Protein AF-A0A3M1Z4P4-F1 (afdb_monomer)

Foldseek 3Di:
DDDDDDDDDDDDDDDDDDDPPPPPDDDPPDDDPPDQQQPDPVPLHQQQDPPDPDPPRGGDPVCLVVCVVVCVVVVDPPVRSVSSVVSLQADEFEEEEPAFPDPDDGDHYHDDQEDDQQVVDDSHHQWYEYTGHQEEHEYAIDLHAYEEENAHEEYEEANYDEPDFRQHQYEEENHYYAYAYEQTYPVEHNHAYHYYDHNHYHNHD

Solvent-accessible surface area (backbone atoms only — not comparable to full-atom values): 11762 Å² total; per-residue (Å²): 135,84,88,83,92,85,74,89,85,89,78,90,88,83,80,87,89,77,79,78,75,73,78,72,87,71,80,90,67,80,74,63,99,80,65,63,44,54,69,28,88,90,62,86,14,63,32,50,60,94,83,55,103,51,98,78,60,67,63,66,74,82,48,65,74,66,47,53,67,39,38,74,68,66,78,43,53,72,68,56,54,51,56,45,56,65,30,46,68,55,42,74,43,34,37,37,26,58,74,28,87,76,84,73,90,64,79,41,78,42,90,55,50,73,45,63,42,50,82,73,61,47,95,45,47,46,22,38,40,36,38,35,19,66,49,58,32,38,40,28,25,24,64,21,42,15,35,40,38,34,45,24,36,46,27,41,39,24,26,12,30,78,88,47,58,13,62,21,48,15,38,38,33,33,48,44,70,61,15,39,34,29,26,20,14,93,77,39,50,77,31,70,13,46,72,43,58,44,78,43,73,42,64,47,118

Secondary structure (DSSP, 8-state):
-----------------S-----------PPPTT--TTS-TTTT-SSS-TT-S-TT----GGGHHHHHHHHHTTSS-HHHHHHHHTT---EEEEEEETT-S--S--SEEESSSEEEGGGG--TTEEEEEEEEESS--EEE--SS--EEEEEBSS-EEESS-TTS------EEE--BS--EEESS-TT--S---EEES-SEEES--

Structure (mmCIF, N/CA/C/O backbone):
data_AF-A0A3M1Z4P4-F1
#
_entry.id   AF-A0A3M1Z4P4-F1
#
loop_
_atom_site.group_PDB
_atom_site.id
_atom_site.type_symbol
_atom_site.label_atom_id
_atom_site.label_alt_id
_atom_site.label_comp_id
_atom_site.label_asym_id
_atom_site.label_entity_id
_atom_site.label_seq_id
_atom_site.pdbx_PDB_ins_code
_atom_site.Cartn_x
_atom_site.Cartn_y
_atom_site.Cartn_z
_atom_site.occupancy
_atom_site.B_iso_or_equiv
_atom_site.auth_seq_id
_atom_site.auth_comp_id
_atom_site.auth_asym_id
_atom_site.auth_atom_id
_atom_site.pdbx_PDB_model_num
ATOM 1 N N . MET A 1 1 ? -12.589 65.588 47.607 1.00 36.22 1 MET A N 1
ATOM 2 C CA . MET A 1 1 ? -13.088 65.289 46.248 1.00 36.22 1 MET A CA 1
ATOM 3 C C . MET A 1 1 ? -13.733 63.903 46.285 1.00 36.22 1 MET A C 1
ATOM 5 O O . MET A 1 1 ? -13.046 62.949 46.597 1.00 36.22 1 MET A O 1
ATOM 9 N N . LYS A 1 2 ? -15.067 63.878 46.145 1.00 33.34 2 LYS A N 1
ATOM 10 C CA . LYS A 1 2 ? -16.032 62.774 45.911 1.00 33.34 2 LYS A CA 1
ATOM 11 C C . LYS A 1 2 ? -15.680 61.305 46.265 1.00 33.34 2 LYS A C 1
ATOM 13 O O . LYS A 1 2 ? -14.932 60.638 45.568 1.00 33.34 2 LYS A O 1
ATOM 18 N N . VAL A 1 3 ? -16.413 60.811 47.270 1.00 35.00 3 VAL A N 1
ATOM 19 C CA . VAL A 1 3 ? -16.891 59.427 47.516 1.00 35.00 3 VAL A CA 1
ATOM 20 C C . VAL A 1 3 ? -17.662 58.879 46.299 1.00 35.00 3 VAL A C 1
ATOM 22 O O . VAL A 1 3 ? -18.299 59.714 45.662 1.00 35.00 3 VAL A O 1
ATOM 25 N N . ARG A 1 4 ? -17.696 57.546 46.043 1.00 33.44 4 ARG A N 1
ATOM 26 C CA . ARG A 1 4 ? -18.919 56.720 45.772 1.00 33.44 4 ARG A CA 1
ATOM 27 C C . ARG A 1 4 ? -18.655 55.196 45.688 1.00 33.44 4 ARG A C 1
ATOM 29 O O . ARG A 1 4 ? -18.059 54.712 44.737 1.00 33.44 4 ARG A O 1
ATOM 36 N N . PHE A 1 5 ? -19.204 54.479 46.675 1.00 40.12 5 PHE A N 1
ATOM 37 C CA . PHE A 1 5 ? -19.763 53.116 46.610 1.00 40.12 5 PHE A CA 1
ATOM 38 C C . PHE A 1 5 ? -20.796 52.995 45.467 1.00 40.12 5 PHE A C 1
ATOM 40 O O . PHE A 1 5 ? -21.671 53.854 45.409 1.00 40.12 5 PHE A O 1
ATOM 47 N N . PHE A 1 6 ? -20.743 51.950 44.632 1.00 34.09 6 PHE A N 1
ATOM 48 C CA . PHE A 1 6 ? -21.806 51.454 43.724 1.00 34.09 6 PHE A CA 1
ATOM 49 C C . PHE A 1 6 ? -21.340 50.085 43.187 1.00 34.09 6 PHE A C 1
ATOM 51 O O . PHE A 1 6 ? -20.176 49.965 42.830 1.00 34.09 6 PHE A O 1
ATOM 58 N N . SER A 1 7 ? -22.121 49.027 43.009 1.00 33.16 7 SER A N 1
ATOM 59 C CA . SER A 1 7 ? -23.399 48.570 43.548 1.00 33.16 7 SER A CA 1
ATOM 60 C C . SER A 1 7 ? -23.509 47.111 43.101 1.00 33.16 7 SER A C 1
ATOM 62 O O . SER A 1 7 ? -23.224 46.785 41.952 1.00 33.16 7 SER A O 1
ATOM 64 N N . LEU A 1 8 ? -23.950 46.255 44.014 1.00 35.59 8 LEU A N 1
ATOM 65 C CA . LEU A 1 8 ? -24.624 44.997 43.716 1.00 35.59 8 LEU A CA 1
ATOM 66 C C . LEU A 1 8 ? -25.862 45.303 42.838 1.00 35.59 8 LEU A C 1
ATOM 68 O O . LEU A 1 8 ? -26.479 46.344 43.058 1.00 35.59 8 LEU A O 1
ATOM 72 N N . ILE A 1 9 ? -26.250 44.380 41.942 1.00 38.44 9 ILE A N 1
ATOM 73 C CA . ILE A 1 9 ? -27.431 44.397 41.036 1.00 38.44 9 ILE A CA 1
ATOM 74 C C . ILE A 1 9 ? -27.125 44.910 39.617 1.00 38.44 9 ILE A C 1
ATOM 76 O O . ILE A 1 9 ? -27.148 46.110 39.388 1.00 38.44 9 ILE A O 1
ATOM 80 N N . VAL A 1 10 ? -26.895 43.987 38.670 1.00 33.59 10 VAL A N 1
ATOM 81 C CA . VAL A 1 10 ? -27.803 43.677 37.535 1.00 33.59 10 VAL A CA 1
ATOM 82 C C . VAL A 1 10 ? -27.473 42.245 37.072 1.00 33.59 10 VAL A C 1
ATOM 84 O O . VAL A 1 10 ? -26.768 42.020 36.096 1.00 33.59 10 VAL A O 1
ATOM 87 N N . LEU A 1 11 ? -27.947 41.256 37.831 1.00 38.16 11 LEU A N 1
ATOM 88 C CA . LEU A 1 11 ? -28.285 39.949 37.269 1.00 38.16 11 LEU A CA 1
ATOM 89 C C . LEU A 1 11 ? -29.732 40.066 36.774 1.00 38.16 11 LEU A C 1
ATOM 91 O O . LEU A 1 11 ? -30.549 40.678 37.460 1.00 38.16 11 LEU A O 1
ATOM 95 N N . ILE A 1 12 ? -30.038 39.419 35.6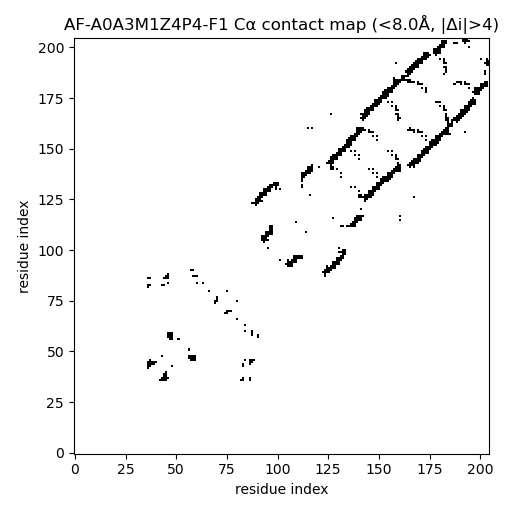47 1.00 39.94 12 ILE A N 1
ATOM 96 C CA . ILE A 1 12 ? -31.371 39.267 35.032 1.00 39.94 12 ILE A CA 1
ATOM 97 C C . ILE A 1 12 ? -31.782 40.439 34.123 1.00 39.94 12 ILE A C 1
ATOM 99 O O . ILE A 1 12 ? -32.452 41.375 34.545 1.00 39.94 12 ILE A O 1
ATOM 103 N N . SER A 1 13 ? -31.422 40.362 32.838 1.00 37.94 13 SER A N 1
ATOM 104 C CA . SER A 1 13 ? -32.308 40.727 31.711 1.00 37.94 13 SER A CA 1
ATOM 105 C C . SER A 1 13 ? -31.582 40.616 30.367 1.00 37.94 13 SER A C 1
ATOM 107 O O . SER A 1 13 ? -31.170 41.606 29.783 1.00 37.94 13 SER A O 1
ATOM 109 N N . MET A 1 14 ? -31.461 39.398 29.840 1.00 37.19 14 MET A N 1
ATOM 110 C CA . MET A 1 14 ? -31.629 39.191 28.398 1.00 37.19 14 MET A CA 1
ATOM 111 C C . MET A 1 14 ? -31.952 37.717 28.165 1.00 37.19 14 MET A C 1
ATOM 113 O O . MET A 1 14 ? -31.093 36.886 27.886 1.00 37.19 14 MET A O 1
ATOM 117 N N . GLY A 1 15 ? -33.217 37.382 28.402 1.00 29.78 15 GLY A N 1
ATOM 118 C CA . GLY A 1 15 ? -33.783 36.148 27.891 1.00 29.78 15 GLY A CA 1
ATOM 119 C C . GLY A 1 15 ? -33.951 36.243 26.378 1.00 29.78 15 GLY A C 1
ATOM 120 O O . GLY A 1 15 ? -34.277 37.308 25.860 1.00 29.78 15 GLY A O 1
ATOM 121 N N . ALA A 1 16 ? -33.788 35.083 25.744 1.00 41.72 16 ALA A N 1
ATOM 122 C CA . ALA A 1 16 ? -34.227 34.729 24.401 1.00 41.72 16 ALA A CA 1
ATOM 123 C C . ALA A 1 16 ? -33.563 35.483 23.242 1.00 41.72 16 ALA A C 1
ATOM 125 O O . ALA A 1 16 ? -33.874 36.634 22.979 1.00 41.72 16 ALA A O 1
ATOM 126 N N . LEU A 1 17 ? -32.703 34.780 22.501 1.00 36.19 17 LEU A N 1
ATOM 127 C CA . LEU A 1 17 ? -32.860 34.532 21.059 1.00 36.19 17 LEU A CA 1
ATOM 128 C C . LEU A 1 17 ? -31.572 33.898 20.516 1.00 36.19 17 LEU A C 1
ATOM 130 O O . LEU A 1 17 ? -30.833 34.518 19.774 1.00 36.19 17 LEU A O 1
ATOM 134 N N . PHE A 1 18 ? -31.311 32.642 20.862 1.00 36.16 18 PHE A N 1
ATOM 135 C CA . PHE A 1 18 ? -30.854 31.691 19.855 1.00 36.16 18 PHE A CA 1
ATOM 136 C C . PHE A 1 18 ? -31.570 30.390 20.160 1.00 36.16 18 PHE A C 1
ATOM 138 O O . PHE A 1 18 ? -31.468 29.838 21.254 1.00 36.16 18 PHE A O 1
ATOM 145 N N . ALA A 1 19 ? -32.447 30.033 19.230 1.00 34.38 19 ALA A N 1
ATOM 146 C CA . ALA A 1 19 ? -33.328 28.897 19.320 1.00 34.38 19 ALA A CA 1
ATOM 147 C C . ALA A 1 19 ? -32.507 27.650 19.648 1.00 34.38 19 ALA A C 1
ATOM 149 O O . ALA A 1 19 ? -31.616 27.268 18.892 1.00 34.38 19 ALA A O 1
ATOM 150 N N . PHE A 1 20 ? -32.850 27.013 20.766 1.00 35.06 20 PHE A N 1
ATOM 151 C CA . PHE A 1 20 ? -32.691 25.579 20.891 1.00 35.06 20 PHE A CA 1
ATOM 152 C C . PHE A 1 20 ? -33.420 24.975 19.692 1.00 35.06 20 PHE A C 1
ATOM 154 O O . PHE A 1 20 ? -34.649 24.885 19.680 1.00 35.06 20 PHE A O 1
ATOM 161 N N . ALA A 1 21 ? -32.667 24.612 18.655 1.00 34.69 21 ALA A N 1
ATOM 162 C CA . ALA A 1 21 ? -33.088 23.521 17.809 1.00 34.69 21 ALA A CA 1
ATOM 163 C C . ALA A 1 21 ? -33.218 22.346 18.773 1.00 34.69 21 ALA A C 1
ATOM 165 O O . ALA A 1 21 ? -32.234 21.879 19.345 1.00 34.69 21 ALA A O 1
ATOM 166 N N . THR A 1 22 ? -34.461 21.981 19.062 1.00 35.75 22 THR A N 1
ATOM 167 C CA . THR A 1 22 ? -34.803 20.755 19.758 1.00 35.75 22 THR A CA 1
ATOM 168 C C . THR A 1 22 ? -34.065 19.636 19.043 1.00 35.75 22 THR A C 1
ATOM 170 O O . THR A 1 22 ? -34.454 19.259 17.937 1.00 35.75 22 THR A O 1
ATOM 173 N N . ALA A 1 23 ? -32.977 19.147 19.643 1.00 38.44 23 ALA A N 1
ATOM 174 C CA . ALA A 1 23 ? -32.471 17.829 19.325 1.00 38.44 23 ALA A CA 1
ATOM 175 C C . ALA A 1 23 ? -33.649 16.893 19.585 1.00 38.44 23 ALA A C 1
ATOM 177 O O . ALA A 1 23 ? -34.138 16.765 20.709 1.00 38.44 23 ALA A O 1
ATOM 178 N N . MET A 1 24 ? -34.222 16.422 18.487 1.00 36.81 24 MET A N 1
ATOM 179 C CA . MET A 1 24 ? -35.421 15.614 18.492 1.00 36.81 24 MET A CA 1
ATOM 180 C C . MET A 1 24 ? -35.104 14.324 19.241 1.00 36.81 24 MET A C 1
ATOM 182 O O . MET A 1 24 ? -33.994 13.806 19.141 1.00 36.81 24 MET A O 1
ATOM 186 N N . ALA A 1 25 ? -36.075 13.896 20.042 1.00 38.62 25 ALA A N 1
ATOM 187 C CA . ALA A 1 25 ? -35.996 12.814 21.007 1.00 38.62 25 ALA A CA 1
ATOM 188 C C . ALA A 1 25 ? -35.149 11.622 20.537 1.00 38.62 25 ALA A C 1
ATOM 190 O O . ALA A 1 25 ? -35.489 10.967 19.554 1.00 38.62 25 ALA A O 1
ATOM 191 N N . GLN A 1 26 ? -34.115 11.302 21.311 1.00 41.09 26 GLN A N 1
ATOM 192 C CA . GLN A 1 26 ? -33.627 9.939 21.411 1.00 41.09 26 GLN A CA 1
ATOM 193 C C . GLN A 1 26 ? -33.884 9.488 22.847 1.00 41.09 26 GLN A C 1
ATOM 195 O O . GLN A 1 26 ? -33.621 10.225 23.793 1.00 41.09 26 GLN A O 1
ATOM 200 N N . ASP A 1 27 ? -34.544 8.346 22.949 1.00 40.25 27 ASP A N 1
ATOM 201 C CA . ASP A 1 27 ? -35.169 7.744 24.121 1.00 40.25 27 ASP A CA 1
ATOM 202 C C . ASP A 1 27 ? -34.385 7.913 25.443 1.00 40.25 27 ASP A C 1
ATOM 204 O O . ASP A 1 27 ? -33.206 7.587 25.528 1.00 40.25 27 ASP A O 1
ATOM 208 N N . ASN A 1 28 ? -35.066 8.384 26.497 1.00 43.50 28 ASN A N 1
ATOM 209 C CA . ASN A 1 28 ? -34.541 8.511 27.869 1.00 43.50 28 ASN A CA 1
ATOM 210 C C . ASN A 1 28 ? -34.488 7.155 28.612 1.00 43.50 28 ASN A C 1
ATOM 212 O O . ASN A 1 28 ? -34.374 7.117 29.841 1.00 43.50 28 ASN A O 1
ATOM 216 N N . GLY A 1 29 ? -34.631 6.035 27.904 1.00 46.22 29 GLY A N 1
ATOM 217 C CA . GLY A 1 29 ? -34.410 4.709 28.458 1.00 46.22 29 GLY A CA 1
ATOM 218 C C . GLY A 1 29 ? -32.924 4.513 28.730 1.00 46.22 29 GLY A C 1
ATOM 219 O O . GLY A 1 29 ? -32.142 4.383 27.795 1.00 46.22 29 GLY A O 1
ATOM 220 N N . GLY A 1 30 ? -32.527 4.504 30.005 1.00 50.91 30 GLY A N 1
ATOM 221 C CA . GLY A 1 30 ? -31.169 4.132 30.393 1.00 50.91 30 GLY A CA 1
ATOM 222 C C . GLY A 1 30 ? -30.783 2.815 29.721 1.00 50.91 30 GLY A C 1
ATOM 223 O O . GLY A 1 30 ? -31.484 1.813 29.872 1.00 50.91 30 GLY A O 1
ATOM 224 N N . LEU A 1 31 ? -29.711 2.848 28.932 1.00 52.72 31 LEU A N 1
ATOM 225 C CA . LEU A 1 31 ? -29.207 1.663 28.254 1.00 52.72 31 LEU A CA 1
ATOM 226 C C . LEU A 1 31 ? -28.708 0.648 29.298 1.00 52.72 31 LEU A C 1
ATOM 228 O O . LEU A 1 31 ? -28.212 1.060 30.352 1.00 52.72 31 LEU A O 1
ATOM 232 N N . PRO A 1 32 ? -28.835 -0.663 29.035 1.00 58.44 32 PRO A N 1
ATOM 233 C CA . PRO A 1 32 ? -28.268 -1.697 29.896 1.00 58.44 32 PRO A CA 1
ATOM 234 C C . PRO A 1 32 ? -26.761 -1.501 30.122 1.00 58.44 32 PRO A C 1
ATOM 236 O O . PRO A 1 32 ? -26.048 -1.053 29.224 1.00 58.44 32 PRO A O 1
ATOM 239 N N . GLU A 1 33 ? -26.263 -1.871 31.306 1.00 53.78 33 GLU A N 1
ATOM 240 C CA . GLU A 1 33 ? -24.829 -1.786 31.647 1.00 53.78 33 GLU A CA 1
ATOM 241 C C . GLU A 1 33 ? -23.941 -2.661 30.734 1.00 53.78 33 GLU A C 1
ATOM 243 O O . GLU A 1 33 ? -22.743 -2.422 30.621 1.00 53.78 33 GLU A O 1
ATOM 248 N N . ASP A 1 34 ? -24.530 -3.647 30.054 1.00 53.84 34 ASP A N 1
ATOM 249 C CA . ASP A 1 34 ? -23.908 -4.599 29.130 1.00 53.84 34 ASP A CA 1
ATOM 250 C C . ASP A 1 34 ? -24.257 -4.344 27.650 1.00 53.84 34 ASP A C 1
ATOM 252 O O . ASP A 1 34 ? -24.094 -5.221 26.799 1.00 53.84 34 ASP A O 1
ATOM 256 N N . TYR A 1 35 ? -24.742 -3.145 27.318 1.00 55.41 35 TYR A N 1
ATOM 257 C CA . TYR A 1 35 ? -25.134 -2.793 25.956 1.00 55.41 35 TYR A CA 1
ATOM 258 C C . TYR A 1 35 ? -23.943 -2.826 24.977 1.00 55.41 35 TYR A C 1
ATOM 260 O O . TYR A 1 35 ? -22.948 -2.116 25.144 1.00 55.41 35 TYR A O 1
ATOM 268 N N . ASN A 1 36 ? -24.056 -3.655 23.932 1.00 55.78 36 ASN A N 1
ATOM 269 C CA . ASN A 1 36 ? -23.023 -3.819 22.911 1.00 55.78 36 ASN A CA 1
ATOM 270 C C . ASN A 1 36 ? -23.195 -2.814 21.765 1.00 55.78 36 ASN A C 1
ATOM 272 O O . ASN A 1 36 ? -23.864 -3.086 20.762 1.00 55.78 36 ASN A O 1
ATOM 276 N N . TRP A 1 37 ? -22.496 -1.692 21.910 1.00 55.09 37 TRP A N 1
ATOM 277 C CA . TRP A 1 37 ? -22.441 -0.592 20.951 1.00 55.09 37 TRP A CA 1
ATOM 278 C C . TRP A 1 37 ? -21.962 -0.995 19.555 1.00 55.09 37 TRP A C 1
ATOM 280 O O . TRP A 1 37 ? -22.267 -0.285 18.615 1.00 55.09 37 TRP A O 1
ATOM 290 N N . CYS A 1 38 ? -21.251 -2.112 19.380 1.00 50.53 38 CYS A N 1
ATOM 291 C CA . CYS A 1 38 ? -20.697 -2.504 18.077 1.00 50.53 38 CYS A CA 1
ATOM 292 C C . CYS A 1 38 ? -21.666 -3.324 17.212 1.00 50.53 38 CYS A C 1
ATOM 294 O O . CYS A 1 38 ? -21.289 -3.776 16.135 1.00 50.53 38 CYS A O 1
ATOM 296 N N . SER A 1 39 ? -22.872 -3.593 17.719 1.00 51.81 39 SER A N 1
ATOM 297 C CA . SER A 1 39 ? -23.846 -4.490 17.086 1.00 51.81 39 SER A CA 1
ATOM 298 C C . SER A 1 39 ? -25.246 -3.896 16.953 1.00 51.81 39 SER A C 1
ATOM 300 O O . SER A 1 39 ? -26.160 -4.612 16.543 1.00 51.81 39 SER A O 1
ATOM 302 N N . ASP A 1 40 ? -25.438 -2.625 17.324 1.00 53.34 40 ASP A N 1
ATOM 303 C CA . ASP A 1 40 ? -26.738 -1.966 17.225 1.00 53.34 40 ASP A CA 1
ATOM 304 C C . ASP A 1 40 ? -26.916 -1.295 15.844 1.00 53.34 40 ASP A C 1
ATOM 306 O O . ASP A 1 40 ? -26.272 -0.283 15.553 1.00 53.34 40 ASP A O 1
ATOM 310 N N . PRO A 1 41 ? -27.824 -1.811 14.992 1.00 50.16 41 PRO A N 1
ATOM 311 C CA . PRO A 1 41 ? -28.078 -1.262 13.661 1.00 50.16 41 PRO A CA 1
ATOM 312 C C . PRO A 1 41 ? -28.957 -0.001 13.674 1.00 50.16 41 PRO A C 1
ATOM 314 O O . PRO A 1 41 ? -29.044 0.693 12.663 1.00 50.16 41 PRO A O 1
ATOM 317 N N . ASN A 1 42 ? -29.653 0.279 14.779 1.00 47.06 42 ASN A N 1
ATOM 318 C CA . ASN A 1 42 ? -30.533 1.438 14.946 1.00 47.06 42 ASN A CA 1
ATOM 319 C C . ASN A 1 42 ? -29.794 2.621 15.572 1.00 47.06 42 ASN A C 1
ATOM 321 O O . ASN A 1 42 ? -30.148 3.773 15.325 1.00 47.06 42 ASN A O 1
ATOM 325 N N . TYR A 1 43 ? -28.785 2.326 16.388 1.00 49.38 43 TYR A N 1
ATOM 326 C CA . TYR A 1 43 ? -28.014 3.300 17.128 1.00 49.38 43 TYR A CA 1
ATOM 327 C C . TYR A 1 43 ? -26.511 3.020 17.010 1.00 49.38 43 TYR A C 1
ATOM 329 O O . TYR A 1 43 ? -25.879 2.504 17.923 1.00 49.38 43 TYR A O 1
ATOM 337 N N . TRP A 1 44 ? -25.939 3.506 15.904 1.00 50.16 44 TRP A N 1
ATOM 338 C CA . TRP A 1 44 ? -24.526 3.902 15.819 1.00 50.16 44 TRP A CA 1
ATOM 339 C C . TRP A 1 44 ? -23.493 2.754 15.910 1.00 50.16 44 TRP A C 1
ATOM 341 O O . TRP A 1 44 ? -22.327 3.011 16.206 1.00 50.16 44 TRP A O 1
ATOM 351 N N . GLY A 1 45 ? -23.887 1.506 15.615 1.00 45.91 45 GLY A N 1
ATOM 352 C CA . GLY A 1 45 ? -23.114 0.309 15.942 1.00 45.91 45 GLY A CA 1
ATOM 353 C C . GLY A 1 45 ? -22.816 -0.685 14.823 1.00 45.91 45 GLY A C 1
ATOM 354 O O . GLY A 1 45 ? -23.307 -1.808 14.857 1.00 45.91 45 GLY A O 1
ATOM 355 N N . ASP A 1 46 ? -21.938 -0.303 13.898 1.00 39.91 46 ASP A N 1
ATOM 356 C CA . ASP A 1 46 ? -20.978 -1.196 13.210 1.00 39.91 46 ASP A CA 1
ATOM 357 C C . ASP A 1 46 ? -19.717 -0.441 12.714 1.00 39.91 46 ASP A C 1
ATOM 359 O O . ASP A 1 46 ? -18.912 -0.977 11.949 1.00 39.91 46 ASP A O 1
ATOM 363 N N . GLY A 1 47 ? -19.548 0.824 13.128 1.00 47.06 47 GLY A N 1
ATOM 364 C CA . GLY A 1 47 ? -18.504 1.719 12.627 1.00 47.06 47 GLY A CA 1
ATOM 365 C C . GLY A 1 47 ? -18.726 2.233 11.197 1.00 47.06 47 GLY A C 1
ATOM 366 O O . GLY A 1 47 ? -17.923 3.046 10.737 1.00 47.06 47 GLY A O 1
ATOM 367 N N . ARG A 1 48 ? -19.800 1.823 10.506 1.00 46.09 48 ARG A N 1
ATOM 368 C CA . ARG A 1 48 ? -20.138 2.223 9.134 1.00 46.09 48 ARG A CA 1
ATOM 369 C C . ARG A 1 48 ? -21.363 3.133 9.151 1.00 46.09 48 ARG A C 1
ATOM 371 O O . ARG A 1 48 ? -22.389 2.855 9.767 1.00 46.09 48 ARG A O 1
ATOM 378 N N . CYS A 1 49 ? -21.279 4.250 8.440 1.00 48.56 49 CYS A N 1
ATOM 379 C CA . CYS A 1 49 ? -22.408 5.160 8.311 1.00 48.56 49 CYS A CA 1
ATOM 380 C C . CYS A 1 49 ? -23.338 4.671 7.189 1.00 48.56 49 CYS A C 1
ATOM 382 O O . CYS A 1 49 ? -23.190 5.041 6.034 1.00 48.56 49 CYS A O 1
ATOM 384 N N . ASN A 1 50 ? -24.327 3.839 7.520 1.00 41.09 50 ASN A N 1
ATOM 385 C CA . ASN A 1 50 ? -25.247 3.240 6.539 1.00 41.09 50 ASN A CA 1
ATOM 386 C C . ASN A 1 50 ? -26.356 4.204 6.031 1.00 41.09 50 ASN A C 1
ATOM 388 O O . ASN A 1 50 ? -27.438 3.764 5.649 1.00 41.09 50 ASN A O 1
ATOM 392 N N . ASN A 1 51 ? -26.129 5.525 6.076 1.00 44.34 51 ASN A N 1
ATOM 393 C CA . ASN A 1 51 ? -27.082 6.554 5.623 1.00 44.34 51 ASN A CA 1
ATOM 394 C C . ASN A 1 51 ? -26.406 7.753 4.923 1.00 44.34 51 ASN A C 1
ATOM 396 O O . ASN A 1 51 ? -26.908 8.877 4.969 1.00 44.34 51 ASN A O 1
ATOM 400 N N . THR A 1 52 ? -25.254 7.547 4.291 1.00 41.66 52 THR A N 1
ATOM 401 C CA . THR A 1 52 ? -24.695 8.517 3.343 1.00 41.66 52 THR A CA 1
ATOM 402 C C . THR A 1 52 ? -24.916 7.989 1.930 1.00 41.66 52 THR A C 1
ATOM 404 O O . THR A 1 52 ? -24.690 6.811 1.680 1.00 41.66 52 THR A O 1
ATOM 407 N N . GLU A 1 53 ? -25.360 8.836 0.997 1.00 43.59 53 GLU A N 1
ATOM 408 C CA . GLU A 1 53 ? -25.507 8.525 -0.445 1.00 43.59 53 GLU A CA 1
ATOM 409 C C . GLU A 1 53 ? -24.151 8.270 -1.150 1.00 43.59 53 GLU A C 1
ATOM 411 O O . GLU A 1 53 ? -24.026 8.426 -2.360 1.00 43.59 53 GLU A O 1
ATOM 416 N N . ASP A 1 54 ? -23.123 7.919 -0.382 1.00 43.88 54 ASP A N 1
ATOM 417 C CA . ASP A 1 54 ? -21.733 7.795 -0.787 1.00 43.88 54 ASP A CA 1
ATOM 418 C C . ASP A 1 54 ? -21.249 6.402 -0.370 1.00 43.88 54 ASP A C 1
ATOM 420 O O . ASP A 1 54 ? -21.133 6.096 0.821 1.00 43.88 54 ASP A O 1
ATOM 424 N N . GLU A 1 55 ? -21.056 5.540 -1.368 1.00 46.50 55 GLU A N 1
ATOM 425 C CA . GLU A 1 55 ? -20.746 4.114 -1.211 1.00 46.50 55 GLU A CA 1
ATOM 426 C C . GLU A 1 55 ? -19.309 3.872 -0.693 1.00 46.50 55 GLU A C 1
ATOM 428 O O . GLU A 1 55 ? -18.961 2.743 -0.328 1.00 46.50 55 GLU A O 1
ATOM 433 N N . ASP A 1 56 ? -18.496 4.934 -0.593 1.00 43.34 56 ASP A N 1
ATOM 434 C CA . ASP A 1 56 ? -17.072 4.873 -0.253 1.00 43.34 56 ASP A CA 1
ATOM 435 C C . ASP A 1 56 ? -16.751 5.310 1.196 1.00 43.34 56 ASP A C 1
ATOM 437 O O . ASP A 1 56 ? -15.646 5.071 1.695 1.00 43.34 56 ASP A O 1
ATOM 441 N N . LEU A 1 57 ? -17.712 5.876 1.939 1.00 41.66 57 LEU A N 1
ATOM 442 C CA . LEU A 1 57 ? -17.533 6.271 3.347 1.00 41.66 57 LEU A CA 1
ATOM 443 C C . LEU A 1 57 ? -17.626 5.063 4.296 1.00 41.66 57 LEU A C 1
ATOM 445 O O . LEU A 1 57 ? -18.683 4.726 4.828 1.00 41.66 57 LEU A O 1
ATOM 449 N N . ARG A 1 58 ? -16.488 4.404 4.546 1.00 48.72 58 ARG A N 1
ATOM 450 C CA . ARG A 1 58 ? -16.435 3.176 5.365 1.00 48.72 58 ARG A CA 1
ATOM 451 C C . ARG A 1 58 ? -16.261 3.370 6.874 1.00 48.72 58 ARG A C 1
ATOM 453 O O . ARG A 1 58 ? -16.490 2.405 7.594 1.00 48.72 58 ARG A O 1
ATOM 460 N N . THR A 1 59 ? -15.918 4.565 7.371 1.00 47.69 59 THR A N 1
ATOM 461 C CA . THR A 1 59 ? -15.652 4.768 8.813 1.00 47.69 59 THR A CA 1
ATOM 462 C C . THR A 1 59 ? -15.821 6.209 9.290 1.00 47.69 59 THR A C 1
ATOM 464 O O . THR A 1 59 ? -15.235 7.137 8.737 1.00 47.69 59 THR A O 1
ATOM 467 N N . CYS A 1 60 ? -16.560 6.391 10.386 1.00 47.69 60 CYS A N 1
ATOM 468 C CA . CYS A 1 60 ? -16.964 7.704 10.904 1.00 47.69 60 CYS A CA 1
ATOM 469 C C . CYS A 1 60 ? -16.042 8.224 12.025 1.00 47.69 60 CYS A C 1
ATOM 471 O O . CYS A 1 60 ? -16.482 8.638 13.094 1.00 47.69 60 CYS A O 1
ATOM 473 N N . LEU A 1 61 ? -14.726 8.237 11.766 1.00 45.69 61 LEU A N 1
ATOM 474 C CA . LEU A 1 61 ? -13.708 8.731 12.712 1.00 45.69 61 LEU A CA 1
ATOM 475 C C . LEU A 1 61 ? -13.854 10.243 13.006 1.00 45.69 61 LEU A C 1
ATOM 477 O O . LEU A 1 61 ? -13.517 10.714 14.093 1.00 45.69 61 LEU A O 1
ATOM 481 N N . TRP A 1 62 ? -14.397 11.010 12.052 1.00 42.69 62 TRP A N 1
ATOM 482 C CA . TRP A 1 62 ? -14.597 12.464 12.151 1.00 42.69 62 TRP A CA 1
ATOM 483 C C . TRP A 1 62 ? -15.675 12.897 13.164 1.00 42.69 62 TRP A C 1
ATOM 485 O O . TRP A 1 62 ? -15.775 14.082 13.489 1.00 42.69 62 TRP A O 1
ATOM 495 N N . GLU A 1 63 ? -16.460 11.966 13.714 1.00 48.16 63 GLU A N 1
ATOM 496 C CA . GLU A 1 63 ? -17.575 12.297 14.606 1.00 48.16 63 GLU A CA 1
ATOM 497 C C . GLU A 1 63 ? -17.214 12.365 16.095 1.00 48.16 63 GLU A C 1
ATOM 499 O O . GLU A 1 63 ? -18.044 12.788 16.893 1.00 48.16 63 GLU A O 1
ATOM 504 N N . MET A 1 64 ? -15.975 12.079 16.511 1.00 50.75 64 MET A N 1
ATOM 505 C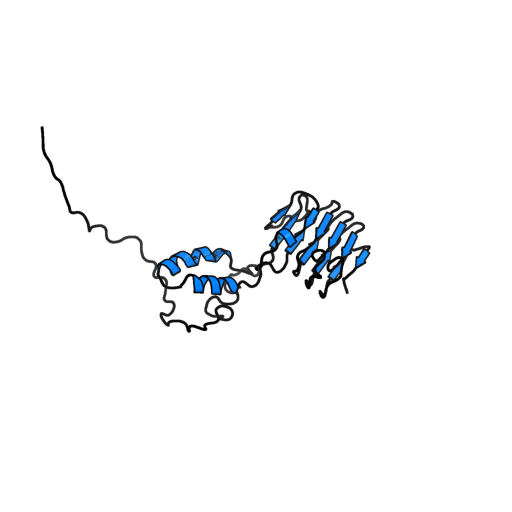 CA . MET A 1 64 ? -15.566 12.245 17.922 1.00 50.75 64 MET A CA 1
ATOM 506 C C . MET A 1 64 ? -15.861 13.662 18.466 1.00 50.75 64 MET A C 1
ATOM 508 O O . MET A 1 64 ? -16.252 13.827 19.624 1.00 50.75 64 MET A O 1
ATOM 512 N N . GLY A 1 65 ? -15.765 14.689 17.612 1.00 49.84 65 GLY A N 1
ATOM 513 C CA . GLY A 1 65 ? -16.123 16.072 17.951 1.00 49.84 65 GLY A CA 1
ATOM 514 C C . GLY A 1 65 ? -17.623 16.305 18.189 1.00 49.84 65 GLY A C 1
ATOM 515 O O . GLY A 1 65 ? -17.987 17.220 18.927 1.00 49.84 65 GLY A O 1
ATOM 516 N N . TRP A 1 66 ? -18.501 15.465 17.631 1.00 48.81 66 TRP A N 1
ATOM 517 C CA . TRP A 1 66 ? -19.945 15.513 17.877 1.00 48.81 66 TRP A CA 1
ATOM 518 C C . TRP A 1 66 ? -20.321 15.016 19.277 1.00 48.81 66 TRP A C 1
ATOM 520 O O . TRP A 1 66 ? -21.350 15.429 19.814 1.00 48.81 66 TRP A O 1
ATOM 530 N N . TYR A 1 67 ? -19.520 14.154 19.900 1.00 54.16 67 TYR A N 1
ATOM 531 C CA . TYR A 1 67 ? -19.870 13.582 21.203 1.00 54.16 67 TYR A CA 1
ATOM 532 C C . TYR A 1 67 ? -19.586 14.530 22.370 1.00 54.16 67 TYR A C 1
ATOM 534 O O . TYR A 1 67 ? -20.289 14.470 23.377 1.00 54.16 67 TYR A O 1
ATOM 542 N N . LEU A 1 68 ? -18.635 15.461 22.226 1.00 57.97 68 LEU A N 1
ATOM 543 C CA . LEU A 1 68 ? -18.240 16.377 23.304 1.00 57.97 68 LEU A CA 1
ATOM 544 C C . LEU A 1 68 ? -19.418 17.203 23.872 1.00 57.97 68 LEU A C 1
ATOM 546 O O . LEU A 1 68 ? -19.607 17.170 25.089 1.00 57.97 68 LEU A O 1
ATOM 550 N N . PRO A 1 69 ? -20.286 17.844 23.058 1.00 58.09 69 PRO A N 1
ATOM 551 C CA . PRO A 1 69 ? -21.461 18.553 23.580 1.00 58.09 69 PRO A CA 1
ATOM 552 C C . PRO A 1 69 ? -22.502 17.642 24.252 1.00 58.09 69 PRO A C 1
ATOM 554 O O . PRO A 1 69 ? -23.272 18.091 25.096 1.00 58.09 69 PRO A O 1
ATOM 557 N N . ARG A 1 70 ? -22.558 16.356 23.881 1.00 61.09 70 ARG A N 1
ATOM 558 C CA . ARG A 1 70 ? -23.517 15.381 24.434 1.00 61.09 70 ARG A CA 1
ATOM 559 C C . ARG A 1 70 ? -23.023 14.789 25.757 1.00 61.09 70 ARG A C 1
ATOM 561 O O . ARG A 1 70 ? -23.838 14.544 26.644 1.00 61.09 70 ARG A O 1
ATOM 568 N N . VAL A 1 71 ? -21.705 14.640 25.912 1.00 63.50 71 VAL A N 1
ATOM 569 C CA . VAL A 1 71 ? -21.054 14.351 27.200 1.00 63.50 71 VAL A CA 1
ATOM 570 C C . VAL A 1 71 ? -21.242 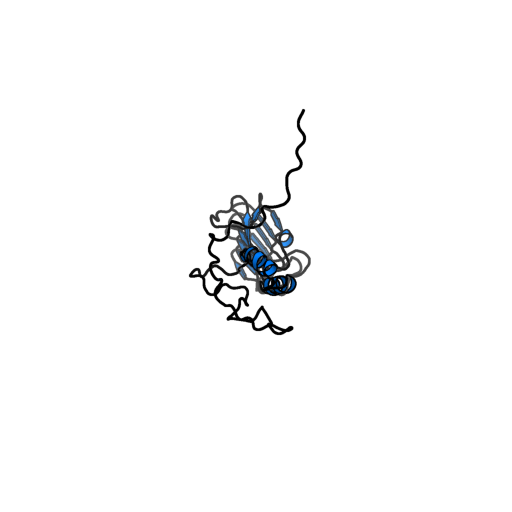15.524 28.162 1.00 63.50 71 VAL A C 1
ATOM 572 O O . VAL A 1 71 ? -21.624 15.320 29.310 1.00 63.50 71 VAL A O 1
ATOM 575 N N . GLU A 1 72 ? -21.063 16.762 27.689 1.00 65.94 72 GLU A N 1
ATOM 576 C CA . GLU A 1 72 ? -21.321 17.970 28.488 1.00 65.94 72 GLU A CA 1
ATOM 577 C C . GLU A 1 72 ? -22.796 18.085 28.917 1.00 65.94 72 GLU A C 1
ATOM 579 O O . GLU A 1 72 ? -23.090 18.508 30.034 1.00 65.94 72 GLU A O 1
ATOM 584 N N . ALA A 1 73 ? -23.726 17.633 28.071 1.00 69.94 73 ALA A N 1
ATOM 585 C CA . ALA A 1 73 ? -25.150 17.543 28.392 1.00 69.94 73 ALA A CA 1
ATOM 586 C C . ALA A 1 73 ? -25.525 16.344 29.292 1.00 69.94 73 ALA A C 1
ATOM 588 O O . ALA A 1 73 ? -26.698 16.193 29.635 1.00 69.94 73 ALA A O 1
ATOM 589 N N . GLY A 1 74 ? -24.566 15.490 29.670 1.00 65.88 74 GLY A N 1
ATOM 590 C CA . GLY A 1 74 ? -24.788 14.316 30.522 1.00 65.88 74 GLY A CA 1
ATOM 591 C C . GLY A 1 74 ? -25.560 13.175 29.852 1.00 65.88 74 GLY A C 1
ATOM 592 O O . GLY A 1 74 ? -26.049 12.290 30.547 1.00 65.88 74 GLY A O 1
ATOM 593 N N . LEU A 1 75 ? -25.686 13.196 28.522 1.00 62.06 75 LEU A N 1
ATOM 594 C CA . LEU A 1 75 ? -26.392 12.166 27.750 1.00 62.06 75 LEU A CA 1
ATOM 595 C C . LEU A 1 75 ? -25.543 10.904 27.553 1.00 62.06 75 LEU A C 1
ATOM 597 O O . LEU A 1 75 ? -26.093 9.820 27.398 1.00 62.06 75 LEU A O 1
ATOM 601 N N . PHE A 1 76 ? -24.216 11.048 27.582 1.00 60.75 76 PHE A N 1
ATOM 602 C CA . PHE A 1 76 ? -23.254 9.949 27.500 1.00 60.75 76 PHE A CA 1
ATOM 603 C C . PHE A 1 76 ? -22.098 10.181 28.473 1.00 60.75 76 PHE A C 1
ATOM 605 O O . PHE A 1 76 ? -21.709 11.325 28.723 1.00 60.75 76 PHE A O 1
ATOM 612 N N . THR A 1 77 ? -21.507 9.106 28.992 1.00 71.88 77 THR A N 1
ATOM 613 C CA . THR A 1 77 ? -20.218 9.179 29.692 1.00 71.88 77 THR A CA 1
ATOM 614 C C . THR A 1 77 ? -19.066 9.153 28.689 1.00 71.88 77 THR A C 1
ATOM 616 O O . THR A 1 77 ? -19.196 8.639 27.578 1.00 71.88 77 THR A O 1
ATOM 619 N N . MET A 1 78 ? -17.899 9.669 29.084 1.00 67.88 78 MET A N 1
ATOM 620 C CA . MET A 1 78 ? -16.699 9.557 28.247 1.00 67.88 78 MET A CA 1
ATOM 621 C C . MET A 1 78 ? -16.313 8.085 28.004 1.00 67.88 78 MET A C 1
ATOM 623 O O . MET A 1 78 ? -15.847 7.745 26.924 1.00 67.88 78 MET A O 1
ATOM 627 N N . GLU A 1 79 ? -16.568 7.195 28.967 1.00 70.50 79 GLU A N 1
ATOM 628 C CA . GLU A 1 79 ? -16.342 5.748 28.823 1.00 70.50 79 GLU A CA 1
ATOM 629 C C . GLU A 1 79 ? -17.241 5.121 27.749 1.00 70.50 79 GLU A C 1
ATOM 631 O O . GLU A 1 79 ? -16.767 4.300 26.969 1.00 70.50 79 GLU A O 1
ATOM 636 N N . GLN A 1 80 ? -18.504 5.548 27.645 1.00 65.12 80 GLN A N 1
ATOM 637 C CA . GLN A 1 80 ? -19.416 5.098 26.587 1.00 65.12 80 GLN A CA 1
ATOM 638 C C . GLN A 1 80 ? -18.970 5.577 25.200 1.00 65.12 80 GLN A C 1
ATOM 640 O O . GLN A 1 80 ? -19.022 4.812 24.241 1.00 65.12 80 GLN A O 1
ATOM 645 N N . VAL A 1 81 ? -18.471 6.813 25.092 1.00 65.44 81 VAL A N 1
ATOM 646 C CA . VAL A 1 81 ? -17.920 7.347 23.832 1.00 65.44 81 VAL A CA 1
ATOM 647 C C . VAL A 1 81 ? -16.662 6.579 23.415 1.00 65.44 81 VAL A C 1
ATOM 649 O O . VAL A 1 81 ? -16.510 6.236 22.245 1.00 65.44 81 VAL A O 1
ATOM 652 N N . ILE A 1 82 ? -15.787 6.246 24.368 1.00 66.75 82 ILE A N 1
ATOM 653 C CA . ILE A 1 82 ? -14.599 5.422 24.113 1.00 66.75 82 ILE A CA 1
ATOM 654 C C . ILE A 1 82 ? -15.009 4.016 23.649 1.00 66.75 82 ILE A C 1
ATOM 656 O O . ILE A 1 82 ? -14.481 3.533 22.648 1.00 66.75 82 ILE A O 1
ATOM 660 N N . ALA A 1 83 ? -15.988 3.389 24.306 1.00 62.34 83 ALA A N 1
ATOM 661 C CA . ALA A 1 83 ? -16.491 2.066 23.934 1.00 62.34 83 ALA A CA 1
ATOM 662 C C . ALA A 1 83 ? -17.110 2.039 22.522 1.00 62.34 83 ALA A C 1
ATOM 664 O O . ALA A 1 83 ? -16.851 1.114 21.754 1.00 62.34 83 ALA A O 1
ATOM 665 N N . ALA A 1 84 ? -17.850 3.081 22.134 1.00 59.88 84 ALA A N 1
ATOM 666 C CA . ALA A 1 84 ? -18.356 3.228 20.769 1.00 59.88 84 ALA A CA 1
ATOM 667 C C . ALA A 1 84 ? -17.220 3.460 19.754 1.00 59.88 84 ALA A C 1
ATOM 669 O O . ALA A 1 84 ? -17.219 2.871 18.676 1.00 59.88 84 ALA A O 1
ATOM 670 N N . SER A 1 85 ? -16.199 4.252 20.105 1.00 57.38 85 SER A N 1
ATOM 671 C CA . SER A 1 85 ? -15.041 4.479 19.228 1.00 57.38 85 SER A CA 1
ATOM 672 C C . SER A 1 85 ? -14.203 3.213 19.002 1.00 57.38 85 SER A C 1
ATOM 674 O O . SER A 1 85 ? -13.694 3.008 17.905 1.00 57.38 85 SER A O 1
ATOM 676 N N . SER A 1 86 ? -14.136 2.309 19.987 1.00 55.97 86 SER A N 1
ATOM 677 C CA . SER A 1 86 ? -13.477 1.003 19.839 1.00 55.97 86 SER A CA 1
ATOM 678 C C . SER A 1 86 ? -14.221 0.022 18.924 1.00 55.97 86 SER A C 1
ATOM 680 O O . SER A 1 86 ? -13.675 -1.023 18.575 1.00 55.97 86 SER A O 1
ATOM 682 N N . CYS A 1 87 ? -15.445 0.356 18.499 1.00 54.25 87 CYS A N 1
ATOM 683 C CA . CYS A 1 87 ? -16.172 -0.384 17.467 1.00 54.25 87 CYS A CA 1
ATOM 684 C C . CYS A 1 87 ? -15.713 -0.036 16.043 1.00 54.25 87 CYS A C 1
ATOM 686 O O . CYS A 1 87 ? -16.050 -0.759 15.107 1.00 54.25 87 CYS A O 1
ATOM 688 N N . VAL A 1 88 ? -14.935 1.038 15.854 1.00 60.31 88 VAL A N 1
ATOM 689 C CA . VAL A 1 88 ? -14.243 1.325 14.590 1.00 60.31 88 VAL A CA 1
ATOM 690 C C . VAL A 1 88 ? -13.061 0.362 14.494 1.00 60.31 88 VAL A C 1
ATOM 692 O O . VAL A 1 88 ? -11.941 0.680 14.880 1.00 60.31 88 VAL A O 1
ATOM 695 N N . GLN A 1 89 ? -13.343 -0.873 14.076 1.00 60.94 89 GLN A N 1
ATOM 696 C CA . GLN A 1 89 ? -12.398 -1.976 14.256 1.00 60.94 89 GLN A CA 1
ATOM 697 C C . GLN A 1 89 ? -11.220 -1.955 13.293 1.00 60.94 89 GLN A C 1
ATOM 699 O O . GLN A 1 89 ? -10.194 -2.534 13.630 1.00 60.94 89 GLN A O 1
ATOM 704 N N . CYS A 1 90 ? -11.321 -1.268 12.154 1.00 67.31 90 CYS A N 1
ATOM 705 C CA . CYS A 1 90 ? -10.136 -0.820 11.448 1.00 67.31 90 CYS A CA 1
ATOM 706 C C . CYS A 1 90 ? -10.429 0.154 10.305 1.00 67.31 90 CYS A C 1
ATOM 708 O O . CYS A 1 90 ? -11.475 0.081 9.660 1.00 67.31 90 CYS A O 1
ATOM 710 N N . VAL A 1 91 ? -9.468 1.028 10.027 1.00 73.50 91 VAL A N 1
ATOM 711 C CA . VAL A 1 91 ? -9.416 1.862 8.826 1.00 73.50 91 VAL A CA 1
ATOM 712 C C . VAL A 1 91 ? -8.261 1.414 7.939 1.00 73.50 91 VAL A C 1
ATOM 714 O O . VAL A 1 91 ? -7.212 1.004 8.441 1.00 73.50 91 VAL A O 1
ATOM 717 N N . ASN A 1 92 ? -8.450 1.513 6.627 1.00 81.94 92 ASN A N 1
ATOM 718 C CA . ASN A 1 92 ? -7.336 1.463 5.687 1.00 81.94 92 ASN A CA 1
ATOM 719 C C . ASN A 1 92 ? -6.839 2.885 5.461 1.00 81.94 92 ASN A C 1
ATOM 721 O O . ASN A 1 92 ? -7.652 3.803 5.352 1.00 81.94 92 ASN A O 1
ATOM 725 N N . GLN A 1 93 ? -5.524 3.058 5.385 1.00 88.69 93 GLN A N 1
ATOM 726 C CA . GLN A 1 93 ? -4.922 4.347 5.057 1.00 88.69 93 GLN A CA 1
ATOM 727 C C . GLN A 1 93 ? -4.201 4.290 3.720 1.00 88.69 93 GLN A C 1
ATOM 729 O O . GLN A 1 93 ? -3.640 3.261 3.349 1.00 88.69 93 GLN A O 1
ATOM 734 N N . THR A 1 94 ? -4.196 5.412 3.010 1.00 94.12 94 THR A N 1
ATOM 735 C CA . THR A 1 94 ? -3.504 5.534 1.727 1.00 94.12 94 THR A CA 1
ATOM 736 C C . THR A 1 94 ? -2.158 6.230 1.905 1.00 94.12 94 THR A C 1
ATOM 738 O O . THR A 1 94 ? -2.103 7.383 2.344 1.00 94.12 94 THR A O 1
ATOM 741 N N . ILE A 1 95 ? -1.077 5.544 1.533 1.00 95.94 95 ILE A N 1
ATOM 742 C CA . ILE A 1 95 ? 0.291 6.066 1.500 1.00 95.94 95 ILE A CA 1
ATOM 743 C C . ILE A 1 95 ? 0.716 6.259 0.045 1.00 95.94 95 ILE A C 1
ATOM 745 O O . ILE A 1 95 ? 0.580 5.354 -0.775 1.00 95.94 95 ILE A O 1
ATOM 749 N N . VAL A 1 96 ? 1.273 7.426 -0.271 1.00 97.94 96 VAL A N 1
ATOM 750 C CA . VAL A 1 96 ? 1.796 7.736 -1.607 1.00 97.94 96 VAL A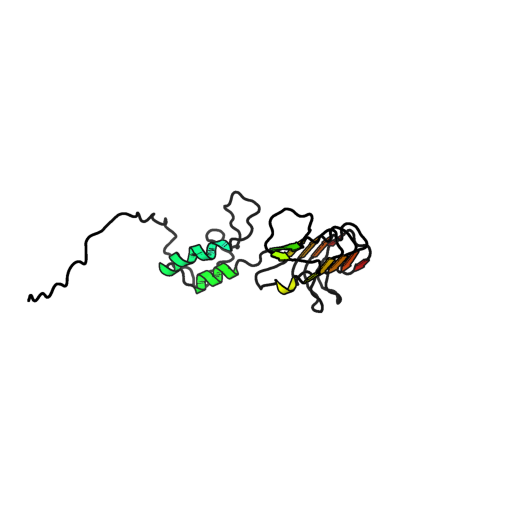 CA 1
ATOM 751 C C . VAL A 1 96 ? 3.248 8.197 -1.507 1.00 97.94 96 VAL A C 1
ATOM 753 O O . VAL A 1 96 ? 3.575 9.089 -0.717 1.00 97.94 96 VAL A O 1
ATOM 756 N N . LEU A 1 97 ? 4.124 7.596 -2.313 1.00 97.75 97 LEU A N 1
ATOM 757 C CA . LEU A 1 97 ? 5.523 8.000 -2.440 1.00 97.75 97 LEU A CA 1
ATOM 758 C C . LEU A 1 97 ? 5.658 9.196 -3.392 1.00 97.75 97 LEU A C 1
ATOM 760 O O . LEU A 1 97 ? 4.918 9.359 -4.364 1.00 97.75 97 LEU A O 1
ATOM 764 N N . ALA A 1 98 ? 6.629 10.062 -3.120 1.00 96.81 98 ALA A N 1
ATOM 765 C CA . ALA A 1 98 ? 6.895 11.224 -3.953 1.00 96.81 98 ALA A CA 1
ATOM 766 C C . ALA A 1 98 ? 7.248 10.803 -5.386 1.00 96.81 98 ALA A C 1
ATOM 768 O O . ALA A 1 98 ? 8.136 9.985 -5.600 1.00 96.81 98 ALA A O 1
ATOM 769 N N . GLY A 1 99 ? 6.565 11.391 -6.369 1.00 95.19 99 GLY A N 1
ATOM 770 C CA . GLY A 1 99 ? 6.726 11.020 -7.777 1.00 95.19 99 GLY A CA 1
ATOM 771 C C . GLY A 1 99 ? 5.844 9.856 -8.230 1.00 95.19 99 GLY A C 1
ATOM 772 O O . GLY A 1 99 ? 5.989 9.430 -9.370 1.00 95.19 99 GLY A O 1
ATOM 773 N N . SER A 1 100 ? 4.937 9.365 -7.377 1.00 97.25 100 SER A N 1
ATOM 774 C CA . SER A 1 100 ? 3.930 8.381 -7.779 1.00 97.25 100 SER A CA 1
ATOM 775 C C . SER A 1 100 ? 3.074 8.893 -8.944 1.00 97.25 100 SER A C 1
ATOM 777 O O . SER A 1 100 ? 2.686 10.066 -8.935 1.00 97.25 100 SER A O 1
ATOM 779 N N . PRO A 1 101 ? 2.725 8.037 -9.923 1.00 95.44 101 PRO A N 1
ATOM 780 C CA . PRO A 1 101 ? 1.747 8.378 -10.954 1.00 95.44 101 PRO A CA 1
ATOM 781 C C . PRO A 1 101 ? 0.306 8.441 -10.415 1.00 95.44 101 PRO A C 1
ATOM 783 O O . PRO A 1 101 ? -0.584 8.897 -11.131 1.00 95.44 101 PRO A O 1
ATOM 786 N N . TYR A 1 102 ? 0.059 7.997 -9.177 1.00 96.44 102 TYR A N 1
ATOM 787 C CA . TYR A 1 102 ? -1.242 8.113 -8.524 1.00 96.44 102 TYR A CA 1
ATOM 788 C C . TYR A 1 102 ? -1.568 9.579 -8.188 1.00 96.44 102 TYR A C 1
ATOM 790 O O . TYR A 1 102 ? -0.812 10.250 -7.486 1.00 96.44 102 TYR A O 1
ATOM 798 N N . ASP A 1 103 ? -2.716 10.067 -8.663 1.00 92.88 103 ASP A N 1
ATOM 799 C CA . ASP A 1 103 ? -3.174 11.457 -8.515 1.00 92.88 103 ASP A CA 1
ATOM 800 C C . ASP A 1 103 ? -4.389 11.620 -7.581 1.00 92.88 103 ASP A C 1
ATOM 802 O O . ASP A 1 103 ? -4.948 12.713 -7.456 1.00 92.88 103 ASP A O 1
ATOM 806 N N . GLY A 1 104 ? -4.793 10.539 -6.910 1.00 91.38 104 GLY A N 1
ATOM 807 C CA . GLY A 1 104 ? -5.917 10.531 -5.984 1.00 91.38 104 GLY A CA 1
ATOM 808 C C . GLY A 1 104 ? -5.591 11.080 -4.593 1.00 91.38 104 GLY A C 1
ATOM 809 O O . GLY A 1 104 ? -4.488 11.542 -4.292 1.00 91.38 104 GLY A O 1
ATOM 810 N N . TRP A 1 105 ? -6.587 11.006 -3.710 1.00 90.69 105 TRP A N 1
ATOM 811 C CA . TRP A 1 105 ? -6.434 11.386 -2.306 1.00 90.69 105 TRP A CA 1
ATOM 812 C C . TRP A 1 105 ? -5.492 10.429 -1.574 1.00 90.69 105 TRP A C 1
ATOM 814 O O . TRP A 1 105 ? -5.494 9.223 -1.831 1.00 90.69 105 TRP A O 1
ATOM 824 N N . TYR A 1 106 ? -4.716 10.982 -0.644 1.00 90.12 106 TYR A N 1
ATOM 825 C CA . TYR A 1 106 ? -3.793 10.250 0.214 1.00 90.12 106 TYR A CA 1
ATOM 826 C C . TYR A 1 106 ? -3.881 10.758 1.654 1.00 90.12 106 TYR A C 1
ATOM 828 O O . TYR A 1 106 ? -4.134 11.942 1.888 1.00 90.12 106 TYR A O 1
ATOM 836 N N . ASP A 1 107 ? -3.623 9.868 2.611 1.00 90.19 107 ASP A N 1
ATOM 837 C CA . ASP A 1 107 ? -3.536 10.212 4.033 1.00 90.19 107 ASP A CA 1
ATOM 838 C C . ASP A 1 107 ? -2.097 10.562 4.419 1.00 90.19 107 ASP A C 1
ATOM 840 O O . ASP A 1 107 ? -1.845 11.496 5.183 1.00 90.19 107 ASP A O 1
ATOM 844 N N . ILE A 1 108 ? -1.139 9.809 3.869 1.00 92.50 108 ILE A N 1
ATOM 845 C CA . ILE A 1 108 ? 0.285 9.908 4.182 1.00 92.50 108 ILE A CA 1
ATOM 846 C C . ILE A 1 108 ? 1.067 10.089 2.882 1.00 92.50 108 ILE A C 1
ATOM 848 O O . ILE A 1 108 ? 0.867 9.372 1.905 1.00 92.50 108 ILE A O 1
ATOM 852 N N . PHE A 1 109 ? 2.001 11.038 2.894 1.00 94.81 109 PHE A N 1
ATOM 853 C CA . PHE A 1 109 ? 2.905 11.296 1.780 1.00 94.81 109 PHE A CA 1
ATOM 854 C C . PHE A 1 109 ? 4.358 11.137 2.221 1.00 94.81 109 PHE A C 1
ATOM 856 O O . PHE A 1 109 ? 4.779 11.751 3.207 1.00 94.81 109 PHE A O 1
ATOM 863 N N . ILE A 1 110 ? 5.126 10.333 1.487 1.00 96.25 110 ILE A N 1
ATOM 864 C CA . ILE A 1 110 ? 6.507 9.978 1.827 1.00 96.25 110 ILE A CA 1
ATOM 865 C C . ILE A 1 110 ? 7.459 10.548 0.784 1.00 96.25 110 ILE A C 1
ATOM 867 O O . ILE A 1 110 ? 7.336 10.285 -0.407 1.00 96.25 110 ILE A O 1
ATOM 871 N N . ASN A 1 111 ? 8.446 11.323 1.235 1.00 95.25 111 ASN A N 1
ATOM 872 C CA . ASN A 1 111 ? 9.521 11.782 0.362 1.00 95.25 111 ASN A CA 1
ATOM 873 C C . ASN A 1 111 ? 10.593 10.692 0.243 1.00 95.25 111 ASN A C 1
ATOM 875 O O . ASN A 1 111 ? 11.277 10.405 1.226 1.00 95.25 111 ASN A O 1
ATOM 879 N N . GLY A 1 112 ? 10.769 10.151 -0.962 1.00 94.06 112 GLY A N 1
ATOM 880 C CA . GLY A 1 112 ? 11.760 9.122 -1.283 1.00 94.06 112 GLY A CA 1
ATOM 881 C C . GLY A 1 112 ? 11.127 7.781 -1.649 1.00 94.06 112 GLY A C 1
ATOM 882 O O . GLY A 1 112 ? 9.910 7.674 -1.762 1.00 94.06 112 GLY A O 1
ATOM 883 N N . ASP A 1 113 ? 11.990 6.779 -1.801 1.00 96.69 113 ASP A N 1
ATOM 884 C CA . ASP A 1 113 ? 11.656 5.490 -2.424 1.00 96.69 113 ASP A CA 1
ATOM 885 C C . ASP A 1 113 ? 11.707 4.312 -1.431 1.00 96.69 113 ASP A C 1
ATOM 887 O O . ASP A 1 113 ? 11.594 3.155 -1.820 1.00 96.69 113 ASP A O 1
ATOM 891 N N . HIS A 1 114 ? 11.918 4.591 -0.138 1.00 95.81 114 HIS A N 1
ATOM 892 C CA . HIS A 1 114 ? 11.971 3.582 0.922 1.00 95.81 114 HIS A CA 1
ATOM 893 C C . HIS A 1 114 ? 10.850 3.820 1.933 1.00 95.81 114 HIS A C 1
ATOM 895 O O . HIS A 1 114 ? 10.802 4.872 2.578 1.00 95.81 114 HIS A O 1
ATOM 901 N N . LEU A 1 115 ? 9.975 2.831 2.082 1.00 95.81 115 LEU A N 1
ATOM 902 C CA . LEU A 1 115 ? 8.847 2.845 3.000 1.00 95.81 115 LEU A CA 1
ATOM 903 C C . LEU A 1 115 ? 8.873 1.599 3.882 1.00 95.81 115 LEU A C 1
ATOM 905 O O . LEU A 1 115 ? 8.931 0.479 3.389 1.00 95.81 115 LEU A O 1
ATOM 909 N N . ASP A 1 116 ? 8.742 1.829 5.183 1.00 94.56 116 ASP A N 1
ATOM 910 C CA . ASP A 1 116 ? 8.335 0.827 6.161 1.00 94.56 116 ASP A CA 1
ATOM 911 C C . ASP A 1 116 ? 6.994 1.276 6.751 1.00 94.56 116 ASP A C 1
ATOM 913 O O . ASP A 1 116 ? 6.935 2.226 7.543 1.00 94.56 116 ASP A O 1
ATOM 917 N N . ALA A 1 117 ? 5.908 0.650 6.292 1.00 91.75 117 ALA A N 1
ATOM 918 C CA . ALA A 1 117 ? 4.545 1.013 6.659 1.00 91.75 117 ALA A CA 1
ATOM 919 C C . ALA A 1 117 ? 4.218 0.655 8.116 1.00 91.75 117 ALA A C 1
ATOM 921 O O . ALA A 1 117 ? 3.317 1.248 8.715 1.00 91.75 117 ALA A O 1
ATOM 922 N N . ASN A 1 118 ? 4.993 -0.239 8.738 1.00 88.31 118 ASN A N 1
ATOM 923 C CA . ASN A 1 118 ? 4.817 -0.595 10.141 1.00 88.31 118 ASN A CA 1
ATOM 924 C C . ASN A 1 118 ? 5.008 0.605 11.076 1.00 88.31 118 ASN A C 1
ATOM 926 O O . ASN A 1 118 ? 4.371 0.689 12.123 1.00 88.31 118 ASN A O 1
ATOM 930 N N . HIS A 1 119 ? 5.834 1.580 10.686 1.00 89.44 119 HIS A N 1
ATOM 931 C CA . HIS A 1 119 ? 6.011 2.814 11.453 1.00 89.44 119 HIS A CA 1
ATOM 932 C C . HIS A 1 119 ? 4.744 3.673 11.547 1.00 89.44 119 HIS A C 1
ATOM 934 O O . HIS A 1 119 ? 4.653 4.522 12.435 1.00 89.44 119 HIS A O 1
ATOM 940 N N . PHE A 1 120 ? 3.776 3.464 10.655 1.00 87.50 120 PHE A N 1
ATOM 941 C CA . PHE A 1 120 ? 2.498 4.174 10.650 1.00 87.50 120 PHE A CA 1
ATOM 942 C C . PHE A 1 120 ? 1.368 3.350 11.270 1.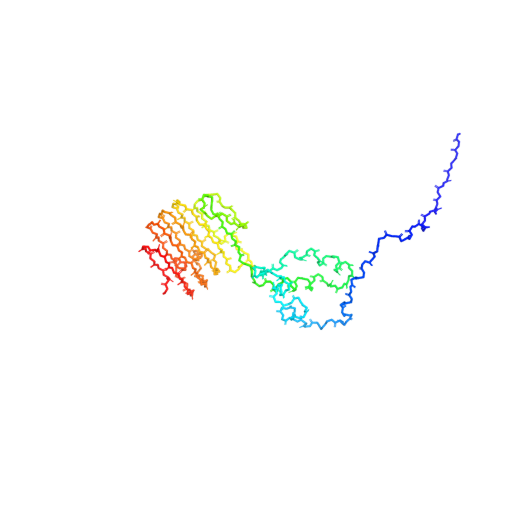00 87.50 120 PHE A C 1
A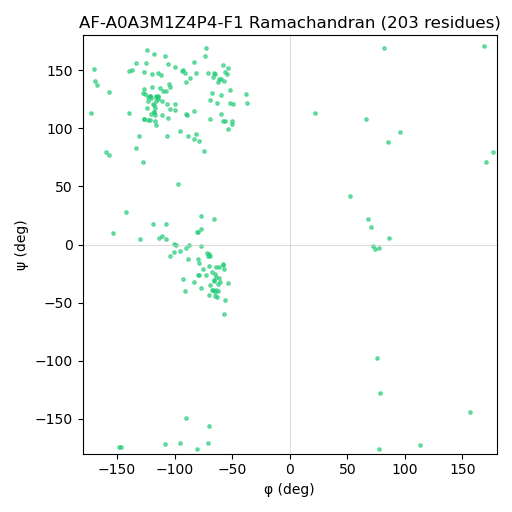TOM 944 O O . PHE A 1 120 ? 0.264 3.864 11.447 1.00 87.50 120 PHE A O 1
ATOM 951 N N . LYS A 1 121 ? 1.620 2.081 11.61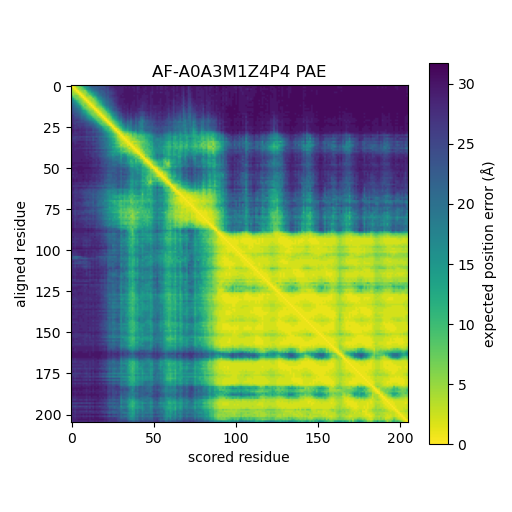1 1.00 83.25 121 LYS A N 1
ATOM 952 C CA . LYS A 1 121 ? 0.608 1.174 12.144 1.00 83.25 121 LYS A CA 1
ATOM 953 C C . LYS A 1 121 ? 0.155 1.623 13.534 1.00 83.25 121 LYS A C 1
ATOM 955 O O . LYS A 1 121 ? 0.961 1.851 14.435 1.00 83.25 121 LYS A O 1
ATOM 960 N N . THR A 1 122 ? -1.157 1.696 13.716 1.00 79.75 122 THR A N 1
ATOM 961 C CA . THR A 1 122 ? -1.818 1.855 15.016 1.00 79.75 122 THR A CA 1
ATOM 962 C C . THR A 1 122 ? -2.809 0.712 15.222 1.00 79.75 122 THR A C 1
ATOM 964 O O . THR A 1 122 ? -3.167 0.021 14.266 1.00 79.75 122 THR A O 1
ATOM 967 N N . ASP A 1 123 ? -3.314 0.552 16.447 1.00 72.69 123 ASP A N 1
ATOM 968 C CA . ASP A 1 123 ? -4.319 -0.471 16.790 1.00 72.69 123 ASP A CA 1
ATOM 969 C C . ASP A 1 123 ? -5.615 -0.362 15.961 1.00 72.69 123 ASP A C 1
ATOM 971 O O . ASP A 1 123 ? -6.405 -1.299 15.910 1.00 72.69 123 ASP A O 1
ATOM 975 N N . THR A 1 124 ? -5.839 0.780 15.303 1.00 71.44 124 THR A N 1
ATOM 976 C CA . THR A 1 124 ? -7.022 1.054 14.482 1.00 71.44 124 THR A CA 1
ATOM 977 C C . THR A 1 124 ? -6.787 0.860 12.984 1.00 71.44 124 THR A C 1
ATOM 979 O O . THR A 1 124 ? -7.709 1.104 12.214 1.00 71.44 124 THR A O 1
ATOM 982 N N . ILE A 1 125 ? -5.589 0.489 12.524 1.00 78.81 125 ILE A N 1
ATOM 983 C CA . ILE A 1 125 ? -5.292 0.338 11.089 1.00 78.81 125 ILE A CA 1
ATOM 984 C C . ILE A 1 125 ? -5.200 -1.147 10.741 1.00 78.81 125 ILE A C 1
ATOM 986 O O . ILE A 1 125 ? -4.339 -1.844 11.270 1.00 78.81 125 ILE A O 1
ATOM 990 N N . CYS A 1 126 ? -6.028 -1.648 9.819 1.00 81.62 126 CYS A N 1
ATOM 991 C CA . CYS A 1 126 ? -5.970 -3.056 9.385 1.00 81.62 126 CYS A CA 1
ATOM 992 C C . CYS A 1 126 ? -5.153 -3.282 8.123 1.00 81.62 126 CYS A C 1
ATOM 994 O O . CYS A 1 126 ? -4.910 -4.437 7.801 1.00 81.62 126 CYS A O 1
ATOM 996 N N . GLY A 1 127 ? -4.673 -2.224 7.478 1.00 88.81 127 GLY A N 1
ATOM 997 C CA . GLY A 1 127 ? -3.812 -2.311 6.308 1.00 88.81 127 GLY A CA 1
ATOM 998 C C . GLY A 1 127 ? -3.654 -0.958 5.630 1.00 88.81 127 GLY A C 1
ATOM 999 O O . GLY A 1 127 ? -4.337 0.016 5.966 1.00 88.81 127 GLY A O 1
ATOM 1000 N N . PHE A 1 128 ? -2.745 -0.901 4.676 1.00 93.19 128 PHE A N 1
ATOM 1001 C CA . PHE A 1 128 ? -2.438 0.270 3.884 1.00 93.19 128 PHE A CA 1
ATOM 1002 C C . PHE A 1 128 ? -2.685 -0.006 2.409 1.00 93.19 128 PHE A C 1
ATOM 1004 O O . PHE A 1 128 ? -2.485 -1.104 1.905 1.00 93.19 128 PHE A O 1
ATOM 1011 N N . THR A 1 129 ? -3.110 1.024 1.690 1.00 95.81 129 THR A N 1
ATOM 1012 C CA . THR A 1 129 ? -2.958 1.078 0.238 1.00 95.81 129 THR A CA 1
ATOM 1013 C C . THR A 1 129 ? -1.748 1.943 -0.058 1.00 95.81 129 THR A C 1
ATOM 1015 O O . THR A 1 129 ? -1.727 3.122 0.286 1.00 95.81 129 THR A O 1
ATOM 1018 N N . ILE A 1 130 ? -0.724 1.348 -0.649 1.00 98.12 130 ILE A N 1
ATOM 1019 C CA . ILE A 1 130 ? 0.588 1.941 -0.841 1.00 98.12 130 ILE A CA 1
ATOM 1020 C C . ILE A 1 130 ? 0.846 2.082 -2.335 1.00 98.12 130 ILE A C 1
ATOM 1022 O O . ILE A 1 130 ? 0.832 1.104 -3.081 1.00 98.12 130 ILE A O 1
ATOM 1026 N N . TYR A 1 131 ? 1.126 3.311 -2.749 1.00 98.38 131 TYR A N 1
ATOM 1027 C CA . TYR A 1 131 ? 1.483 3.654 -4.116 1.00 98.38 131 TYR A CA 1
ATOM 1028 C C . TYR A 1 131 ? 2.952 4.076 -4.179 1.00 98.38 131 TYR A C 1
ATOM 1030 O O . TYR A 1 131 ? 3.319 5.133 -3.657 1.00 98.38 131 TYR A O 1
ATOM 1038 N N . GLY A 1 132 ? 3.770 3.246 -4.825 1.00 98.12 132 GLY A N 1
ATOM 1039 C CA . GLY A 1 132 ? 5.155 3.517 -5.202 1.00 98.12 132 GLY A CA 1
ATOM 1040 C C . GLY A 1 132 ? 5.267 4.558 -6.315 1.00 98.12 132 GLY A C 1
ATOM 1041 O O . GLY A 1 132 ? 4.366 5.381 -6.509 1.00 98.12 132 GLY A O 1
ATOM 1042 N N . ASN A 1 133 ? 6.362 4.544 -7.062 1.00 97.62 133 ASN A N 1
ATOM 1043 C CA . ASN A 1 133 ? 6.621 5.467 -8.162 1.00 97.62 133 ASN A CA 1
ATOM 1044 C C . ASN A 1 133 ? 7.421 4.799 -9.293 1.00 97.62 133 ASN A C 1
ATOM 1046 O O . ASN A 1 133 ? 7.666 3.606 -9.276 1.00 97.62 133 ASN A O 1
ATOM 1050 N N . ASP A 1 134 ? 7.821 5.569 -10.305 1.00 97.38 134 ASP A N 1
ATOM 1051 C CA . ASP A 1 134 ? 8.560 5.020 -11.454 1.00 97.38 134 ASP A CA 1
ATOM 1052 C C . ASP A 1 134 ? 10.072 4.800 -11.183 1.00 97.38 134 ASP A C 1
ATOM 1054 O O . ASP A 1 134 ? 10.854 4.596 -12.120 1.00 97.38 134 ASP A O 1
ATOM 1058 N N . HIS A 1 135 ? 10.524 4.908 -9.930 1.00 97.56 135 HIS A N 1
ATOM 1059 C CA . HIS A 1 135 ? 11.896 4.626 -9.503 1.00 97.56 135 HIS A CA 1
ATOM 1060 C C . HIS A 1 135 ? 11.949 3.340 -8.686 1.00 97.56 135 HIS A C 1
ATOM 1062 O O . HIS A 1 135 ? 10.961 2.916 -8.117 1.00 97.56 135 HIS A O 1
ATOM 1068 N N . SER A 1 136 ? 13.150 2.773 -8.537 1.00 98.12 136 SER A N 1
ATOM 1069 C CA . SER A 1 136 ? 13.344 1.587 -7.699 1.00 98.12 136 SER A CA 1
ATOM 1070 C C . SER A 1 136 ? 12.952 1.845 -6.250 1.00 98.12 136 SER A C 1
ATOM 1072 O O . SER A 1 136 ? 13.632 2.587 -5.532 1.00 98.12 136 SER A O 1
ATOM 1074 N N . ASN A 1 137 ? 11.883 1.195 -5.817 1.00 98.25 137 ASN A N 1
ATOM 1075 C CA . ASN A 1 137 ? 11.324 1.303 -4.490 1.00 98.25 137 ASN A CA 1
ATOM 1076 C C . ASN A 1 137 ? 11.744 0.129 -3.601 1.00 98.25 137 ASN A C 1
ATOM 1078 O O . ASN A 1 137 ? 12.060 -0.981 -4.031 1.00 98.25 137 ASN A O 1
ATOM 1082 N N . THR A 1 138 ? 11.776 0.388 -2.302 1.00 97.31 138 THR A N 1
ATOM 1083 C CA . THR A 1 138 ? 11.788 -0.643 -1.268 1.00 97.31 138 THR A CA 1
ATOM 1084 C C . THR A 1 138 ? 10.599 -0.368 -0.369 1.00 97.31 138 THR A C 1
ATOM 1086 O O . THR A 1 138 ? 10.590 0.621 0.363 1.00 97.31 138 THR A O 1
ATOM 1089 N N . ILE A 1 139 ? 9.575 -1.205 -0.468 1.00 97.31 139 ILE A N 1
ATOM 1090 C CA . ILE A 1 139 ? 8.310 -1.023 0.237 1.00 97.31 139 ILE A CA 1
ATOM 1091 C C . ILE A 1 139 ? 8.088 -2.237 1.118 1.00 97.31 139 ILE A C 1
ATOM 1093 O O . ILE A 1 139 ? 8.119 -3.367 0.642 1.00 97.31 139 ILE A O 1
ATOM 1097 N N . ILE A 1 140 ? 7.858 -1.980 2.397 1.00 95.06 140 ILE A N 1
ATOM 1098 C CA . ILE A 1 140 ? 7.480 -2.978 3.387 1.00 95.06 140 ILE A CA 1
ATOM 1099 C C . ILE A 1 140 ? 6.106 -2.567 3.900 1.00 95.06 140 ILE A C 1
ATOM 1101 O O . ILE A 1 140 ? 5.947 -1.440 4.383 1.00 95.06 140 ILE A O 1
ATOM 1105 N N . GLY A 1 141 ? 5.118 -3.443 3.751 1.00 93.31 141 GLY A N 1
ATOM 1106 C CA . GLY A 1 141 ? 3.784 -3.247 4.297 1.00 93.31 141 GLY A CA 1
ATOM 1107 C C . GLY A 1 141 ? 3.755 -3.376 5.822 1.00 93.31 141 GLY A C 1
ATOM 1108 O O . GLY A 1 141 ? 4.778 -3.336 6.514 1.00 93.31 141 GLY A O 1
ATOM 1109 N N . SER A 1 142 ? 2.552 -3.400 6.375 1.00 91.12 142 SER A N 1
ATOM 1110 C CA . SER A 1 142 ? 2.317 -3.542 7.810 1.00 91.12 142 SER A CA 1
ATOM 1111 C C . SER A 1 142 ? 2.063 -5.001 8.158 1.00 91.12 142 SER A C 1
ATOM 1113 O O . SER A 1 142 ? 2.266 -5.853 7.331 1.00 91.12 142 SER A O 1
ATOM 1115 N N . SER A 1 143 ? 1.646 -5.315 9.385 1.00 88.44 143 SER A N 1
ATOM 1116 C CA . SER A 1 143 ? 1.189 -6.671 9.739 1.00 88.44 143 SER A CA 1
ATOM 1117 C C . SER A 1 143 ? -0.265 -6.970 9.320 1.00 88.44 143 SER A C 1
ATOM 1119 O O . SER A 1 143 ? -0.902 -7.878 9.865 1.00 88.44 143 SER A O 1
ATOM 1121 N N . GLY A 1 144 ? -0.859 -6.084 8.517 1.00 88.00 144 GLY A N 1
ATOM 1122 C CA . GLY A 1 144 ? -2.273 -6.082 8.151 1.00 88.00 144 GLY A CA 1
ATOM 1123 C C . GLY A 1 144 ? -2.476 -6.486 6.698 1.00 88.00 144 GLY A C 1
ATOM 1124 O O . GLY A 1 144 ? -1.539 -6.889 6.053 1.00 88.00 144 GLY A O 1
ATOM 1125 N N . ASN A 1 145 ? -3.698 -6.361 6.183 1.00 90.69 145 ASN A N 1
ATOM 1126 C CA . ASN A 1 145 ? -3.982 -6.644 4.775 1.00 90.69 145 ASN A CA 1
ATOM 1127 C C . ASN A 1 145 ? -3.601 -5.430 3.925 1.00 90.69 145 ASN A C 1
ATOM 1129 O O . ASN A 1 145 ? -4.386 -4.483 3.784 1.00 90.69 145 ASN A O 1
ATOM 1133 N N . ASP A 1 146 ? -2.401 -5.450 3.385 1.00 94.06 146 ASP A N 1
ATOM 1134 C CA . ASP A 1 146 ? -1.813 -4.373 2.622 1.00 94.06 146 ASP A CA 1
ATOM 1135 C C . ASP A 1 146 ? -2.081 -4.537 1.114 1.00 94.06 146 ASP A C 1
ATOM 1137 O O . ASP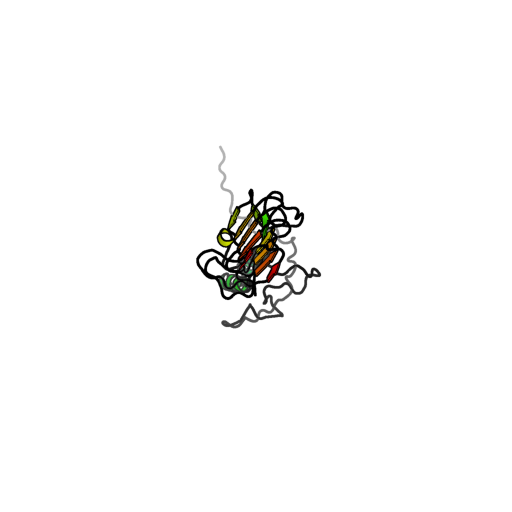 A 1 146 ? -2.283 -5.619 0.565 1.00 94.06 146 ASP A O 1
ATOM 1141 N N . THR A 1 147 ? -2.167 -3.416 0.406 1.00 96.25 147 THR A N 1
ATOM 1142 C CA . THR A 1 147 ? -2.227 -3.369 -1.056 1.00 96.25 147 THR A CA 1
ATOM 1143 C C . THR A 1 147 ? -1.093 -2.493 -1.543 1.00 96.25 147 THR A C 1
ATOM 1145 O O . THR A 1 147 ? -1.066 -1.307 -1.233 1.00 96.25 147 THR A O 1
ATOM 1148 N N . ILE A 1 148 ? -0.167 -3.062 -2.302 1.00 98.06 148 ILE A N 1
ATOM 1149 C CA . ILE A 1 148 ? 1.080 -2.418 -2.704 1.00 98.06 148 ILE A CA 1
ATOM 1150 C C . ILE A 1 148 ? 1.158 -2.379 -4.228 1.00 98.06 148 ILE A C 1
ATOM 1152 O O . ILE A 1 148 ? 1.032 -3.409 -4.889 1.00 98.06 148 ILE A O 1
ATOM 1156 N N . PHE A 1 149 ? 1.406 -1.191 -4.774 1.00 98.31 149 PHE A N 1
ATOM 1157 C CA . PHE A 1 149 ? 1.693 -0.969 -6.189 1.00 98.31 149 PHE A CA 1
ATOM 1158 C C . PHE A 1 149 ? 3.113 -0.409 -6.331 1.00 98.31 149 PHE A C 1
ATOM 1160 O O . PHE A 1 149 ? 3.349 0.721 -5.907 1.00 98.31 149 PHE A O 1
ATOM 1167 N N . GLY A 1 150 ? 4.038 -1.183 -6.905 1.00 97.25 150 GLY A N 1
ATOM 1168 C CA . GLY A 1 150 ? 5.426 -0.769 -7.169 1.00 97.25 150 GLY A CA 1
ATOM 1169 C C . GLY A 1 150 ? 5.529 0.273 -8.283 1.00 97.25 150 GLY A C 1
ATOM 1170 O O . GLY A 1 150 ? 6.118 1.328 -8.090 1.00 97.25 150 GLY A O 1
ATOM 1171 N N . TYR A 1 151 ? 4.770 0.058 -9.362 1.00 97.25 151 TYR A N 1
ATOM 1172 C CA . TYR A 1 151 ? 4.770 0.822 -10.615 1.00 97.25 151 TYR A CA 1
ATOM 1173 C C . TYR A 1 151 ? 5.950 0.540 -11.537 1.00 97.25 151 TYR A C 1
ATOM 1175 O O . TYR A 1 151 ? 5.819 -0.328 -12.391 1.00 97.25 151 TYR A O 1
ATOM 1183 N N . GLY A 1 152 ? 7.003 1.347 -11.531 1.00 95.69 152 GLY A N 1
ATOM 1184 C CA . GLY A 1 152 ? 8.038 1.290 -12.560 1.00 95.69 152 GLY A CA 1
ATOM 1185 C C . GLY A 1 152 ? 9.415 1.097 -11.956 1.00 95.69 152 GLY A C 1
ATOM 1186 O O . GLY A 1 152 ? 9.662 1.557 -10.854 1.00 95.69 152 GLY A O 1
ATOM 1187 N N . SER A 1 153 ? 10.347 0.554 -12.747 1.00 97.81 153 SER A N 1
ATOM 1188 C CA . SER A 1 153 ? 11.708 0.199 -12.307 1.00 97.81 153 SER A CA 1
ATOM 1189 C C . SER A 1 153 ? 11.730 -1.103 -11.503 1.00 97.81 153 SER A C 1
ATOM 1191 O O . SER A 1 153 ? 10.756 -1.825 -11.462 1.00 97.81 153 SER A O 1
ATOM 1193 N N . ASN A 1 154 ? 12.903 -1.465 -10.985 1.00 98.19 154 ASN A N 1
ATOM 1194 C CA . ASN A 1 154 ? 13.115 -2.702 -10.244 1.00 98.19 154 ASN A CA 1
ATOM 1195 C C . ASN 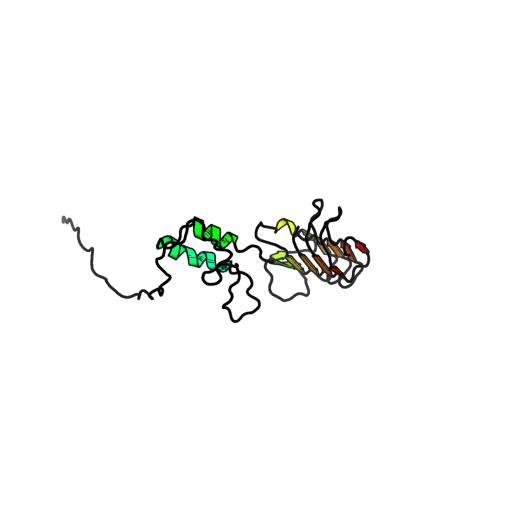A 1 154 ? 12.865 -2.470 -8.753 1.00 98.19 154 ASN A C 1
ATOM 1197 O O . ASN A 1 154 ? 13.679 -1.787 -8.110 1.00 98.19 154 ASN A O 1
ATOM 1201 N N . ASP A 1 155 ? 11.815 -3.073 -8.220 1.00 98.44 155 ASP A N 1
ATOM 1202 C CA . ASP A 1 155 ? 11.346 -2.875 -6.855 1.00 98.44 155 ASP A CA 1
ATOM 1203 C C . ASP A 1 155 ? 11.654 -4.060 -5.933 1.00 98.44 155 ASP A C 1
ATOM 1205 O O . ASP A 1 155 ? 11.815 -5.205 -6.357 1.00 98.44 155 ASP A O 1
ATOM 1209 N N . ASN A 1 156 ? 11.730 -3.778 -4.630 1.00 96.94 156 ASN A N 1
ATOM 1210 C CA . ASN A 1 156 ? 11.702 -4.793 -3.578 1.00 96.94 156 ASN A CA 1
ATOM 1211 C C . ASN A 1 156 ? 10.459 -4.562 -2.714 1.00 96.94 156 ASN A C 1
ATOM 1213 O O . ASN A 1 156 ? 10.416 -3.609 -1.931 1.00 96.94 156 ASN A O 1
ATOM 1217 N N . LEU A 1 157 ? 9.461 -5.426 -2.867 1.00 96.88 157 LEU A N 1
ATOM 1218 C CA . LEU A 1 157 ? 8.150 -5.302 -2.243 1.00 96.88 157 LEU A CA 1
ATOM 1219 C C . LEU A 1 157 ? 7.938 -6.444 -1.247 1.00 96.88 157 LEU A C 1
ATOM 1221 O O . LEU A 1 157 ? 8.075 -7.614 -1.600 1.00 96.88 157 LEU A O 1
ATOM 1225 N N . TYR A 1 158 ? 7.591 -6.091 -0.016 1.00 94.62 158 TYR A N 1
ATOM 1226 C CA . TYR A 1 158 ? 7.266 -7.014 1.068 1.00 94.62 158 TYR A CA 1
ATOM 1227 C C . TYR A 1 158 ? 5.862 -6.666 1.560 1.00 94.62 158 TYR A C 1
ATOM 1229 O O . TYR A 1 158 ? 5.630 -5.503 1.898 1.00 94.62 158 TYR A O 1
ATOM 1237 N N . GLY A 1 159 ? 4.928 -7.618 1.566 1.00 92.88 159 GLY A N 1
ATOM 1238 C CA . GLY A 1 159 ? 3.568 -7.367 2.060 1.00 92.88 159 GLY A CA 1
ATOM 1239 C C . GLY A 1 159 ? 3.538 -7.166 3.568 1.00 92.88 159 GLY A C 1
ATOM 1240 O O . GLY A 1 159 ? 2.885 -6.241 4.038 1.00 92.88 159 GLY A O 1
ATOM 1241 N N . ASP A 1 160 ? 4.399 -7.883 4.292 1.00 90.75 160 ASP A N 1
ATOM 1242 C CA . ASP A 1 160 ? 4.473 -7.809 5.747 1.00 90.75 160 ASP A CA 1
ATOM 1243 C C . ASP A 1 160 ? 5.826 -7.313 6.291 1.00 90.75 160 ASP A C 1
ATOM 1245 O O . ASP A 1 160 ? 6.877 -7.302 5.643 1.00 90.75 160 ASP A O 1
ATOM 1249 N N . THR A 1 161 ? 5.803 -6.932 7.568 1.00 85.81 161 THR A N 1
ATOM 1250 C CA . THR A 1 161 ? 6.968 -6.451 8.326 1.00 85.81 161 THR A CA 1
ATOM 1251 C C . THR A 1 161 ? 8.033 -7.534 8.518 1.00 85.81 161 THR A C 1
ATOM 1253 O O . THR A 1 161 ? 7.711 -8.701 8.737 1.00 85.81 161 THR A O 1
ATOM 1256 N N . TYR A 1 162 ? 9.313 -7.157 8.564 1.00 79.25 162 TYR A N 1
ATOM 1257 C CA . TYR A 1 162 ? 10.391 -8.110 8.853 1.00 79.25 162 TYR A CA 1
ATOM 1258 C C . TYR A 1 162 ? 10.270 -8.770 10.238 1.00 79.25 162 TYR A C 1
ATOM 1260 O O . TYR A 1 162 ? 9.979 -8.117 11.244 1.00 79.25 162 TYR A O 1
ATOM 1268 N N . GLY A 1 163 ? 10.609 -10.061 10.315 1.00 64.88 163 GLY A N 1
ATOM 1269 C CA . GLY A 1 163 ? 10.885 -10.765 11.575 1.00 64.88 163 GLY A CA 1
ATOM 1270 C C . GLY A 1 163 ? 9.686 -11.108 12.470 1.00 64.88 163 GLY A C 1
ATOM 1271 O O . GLY A 1 163 ? 9.869 -11.804 13.469 1.00 64.88 163 GLY A O 1
ATOM 1272 N N . ASN A 1 164 ? 8.474 -10.687 12.120 1.00 61.25 164 ASN A N 1
ATOM 1273 C CA . ASN A 1 164 ? 7.239 -11.230 12.671 1.00 61.25 164 ASN A CA 1
ATOM 1274 C C . ASN A 1 164 ? 6.391 -11.629 11.476 1.00 61.25 164 ASN A C 1
ATOM 1276 O O . ASN A 1 164 ? 5.924 -10.740 10.775 1.00 61.25 164 ASN A O 1
ATOM 1280 N N . GLY A 1 165 ? 6.237 -12.935 11.234 1.00 59.94 165 GLY A N 1
ATOM 1281 C CA . GLY A 1 165 ? 5.354 -13.433 10.184 1.00 59.94 165 GLY A CA 1
ATOM 1282 C C . GLY A 1 165 ? 3.996 -12.772 10.335 1.00 59.94 165 GLY A C 1
ATOM 1283 O O . GLY A 1 165 ? 3.292 -13.016 11.322 1.00 59.94 165 GLY A O 1
ATOM 1284 N N . GLY A 1 166 ? 3.703 -11.844 9.434 1.00 66.62 166 GLY A N 1
ATOM 1285 C CA . GLY A 1 166 ? 2.408 -11.223 9.418 1.00 66.62 166 GLY A CA 1
ATOM 1286 C C . GLY A 1 166 ? 1.397 -12.223 8.880 1.00 66.62 166 GLY A C 1
ATOM 1287 O O . GLY A 1 166 ? 1.710 -13.329 8.425 1.00 66.62 166 GLY A O 1
ATOM 1288 N N . ASN A 1 167 ? 0.146 -11.902 9.158 1.00 79.06 167 ASN A N 1
ATOM 1289 C CA . ASN A 1 167 ? -0.983 -12.731 8.763 1.00 79.06 167 ASN A CA 1
ATOM 1290 C C . ASN A 1 167 ? -1.891 -11.928 7.828 1.00 79.06 167 ASN A C 1
ATOM 1292 O O . ASN A 1 167 ? -3.079 -12.247 7.722 1.00 79.06 167 ASN A O 1
ATOM 1296 N N . GLY A 1 168 ? -1.350 -10.845 7.257 1.00 86.81 168 GLY A N 1
ATOM 1297 C CA . GLY A 1 168 ? -2.010 -10.035 6.256 1.00 86.81 168 GLY A CA 1
ATOM 1298 C C . GLY A 1 168 ? -2.336 -10.891 5.049 1.00 86.81 168 GLY A C 1
ATOM 1299 O O . GLY A 1 168 ? -1.613 -11.814 4.721 1.00 86.81 168 GLY A O 1
ATOM 1300 N N . ASN A 1 169 ? -3.486 -10.660 4.431 1.00 90.81 169 ASN A N 1
ATOM 1301 C CA . ASN A 1 169 ? -3.721 -11.143 3.080 1.00 90.81 169 ASN A CA 1
ATOM 1302 C C . ASN A 1 169 ? -3.385 -9.989 2.151 1.00 90.81 169 ASN A C 1
ATOM 1304 O O . ASN A 1 169 ? -4.221 -9.094 1.956 1.00 90.81 169 ASN A O 1
ATOM 1308 N N . ASP A 1 170 ? -2.181 -10.015 1.605 1.00 93.56 170 ASP A N 1
ATOM 1309 C CA . ASP A 1 170 ? -1.634 -8.880 0.888 1.00 93.56 170 ASP A CA 1
ATOM 1310 C C . ASP A 1 170 ? -1.898 -8.976 -0.607 1.00 93.56 170 ASP A C 1
ATOM 1312 O O . ASP A 1 170 ? -1.992 -10.049 -1.210 1.00 93.56 170 ASP A O 1
ATOM 1316 N N . ARG A 1 171 ? -2.041 -7.816 -1.241 1.00 95.44 171 ARG A N 1
ATOM 1317 C CA . ARG A 1 171 ? -2.119 -7.702 -2.695 1.00 95.44 171 ARG A CA 1
ATOM 1318 C C . ARG A 1 171 ? -0.954 -6.873 -3.192 1.00 95.44 171 ARG A C 1
ATOM 1320 O O . ARG A 1 171 ? -0.920 -5.672 -2.957 1.00 95.44 171 ARG A O 1
ATOM 1327 N N . ILE A 1 172 ? -0.055 -7.489 -3.945 1.00 97.62 172 ILE A N 1
ATOM 1328 C CA . ILE A 1 172 ? 1.174 -6.839 -4.395 1.00 97.62 172 ILE A CA 1
ATOM 1329 C C . ILE A 1 172 ? 1.249 -6.877 -5.920 1.00 97.62 172 ILE A C 1
ATOM 1331 O O . ILE A 1 172 ? 1.116 -7.932 -6.540 1.00 97.62 172 ILE A O 1
ATOM 1335 N N . ASP A 1 173 ? 1.452 -5.717 -6.531 1.00 98.12 173 ASP A N 1
ATOM 1336 C CA . ASP A 1 173 ? 1.708 -5.560 -7.960 1.00 98.12 173 ASP A CA 1
ATOM 1337 C C . ASP A 1 173 ? 3.069 -4.887 -8.152 1.00 98.12 173 ASP A C 1
ATOM 1339 O O . ASP A 1 173 ? 3.227 -3.721 -7.788 1.00 98.12 173 ASP A O 1
ATOM 1343 N N . GLY A 1 174 ? 4.041 -5.620 -8.705 1.00 97.19 174 GLY A N 1
ATOM 1344 C CA . GLY A 1 174 ? 5.372 -5.082 -9.021 1.00 97.19 174 GLY A CA 1
ATOM 1345 C C . GLY A 1 174 ? 5.342 -4.016 -10.116 1.00 97.19 174 GLY A C 1
ATOM 1346 O O . GLY A 1 174 ? 6.075 -3.039 -10.066 1.00 97.19 174 GLY A O 1
ATOM 1347 N N . GLY A 1 175 ? 4.391 -4.117 -11.046 1.00 97.56 175 GLY A N 1
ATOM 1348 C CA . GLY A 1 175 ? 4.313 -3.241 -12.203 1.00 97.56 175 GLY A CA 1
ATOM 1349 C C . GLY A 1 175 ? 5.311 -3.623 -13.300 1.00 97.56 175 GLY A C 1
ATOM 1350 O O . GLY A 1 175 ? 5.272 -4.730 -13.831 1.00 97.56 175 GLY A O 1
ATOM 1351 N N . THR A 1 176 ? 6.107 -2.671 -13.773 1.00 97.31 176 THR A N 1
ATOM 1352 C CA . THR A 1 176 ? 7.066 -2.868 -14.862 1.00 97.31 176 THR A CA 1
ATOM 1353 C C . THR A 1 176 ? 8.489 -2.788 -14.346 1.00 97.31 176 THR A C 1
ATOM 1355 O O . THR A 1 176 ? 8.916 -1.720 -13.919 1.00 97.31 176 THR A O 1
ATOM 1358 N N . GLY A 1 177 ? 9.279 -3.832 -14.566 1.00 96.50 177 GLY A N 1
ATOM 1359 C CA . GLY A 1 177 ? 10.671 -3.815 -14.153 1.00 96.50 177 GLY A CA 1
ATOM 1360 C C . GLY A 1 177 ? 11.214 -5.209 -13.957 1.00 96.50 177 GLY A C 1
ATOM 1361 O O . GLY A 1 177 ? 10.952 -6.105 -14.750 1.00 96.50 177 GLY A O 1
ATOM 1362 N N . SER A 1 178 ? 12.079 -5.357 -12.969 1.00 97.81 178 SER A N 1
ATOM 1363 C CA . SER A 1 178 ? 12.535 -6.644 -12.468 1.00 97.81 178 SER A CA 1
ATOM 1364 C C . SER A 1 178 ? 12.400 -6.608 -10.962 1.00 97.81 178 SER A C 1
ATOM 1366 O O . SER A 1 178 ? 13.300 -6.137 -10.264 1.00 97.81 178 SER A O 1
ATOM 1368 N N . ASP A 1 179 ? 11.262 -7.098 -10.506 1.00 98.12 179 ASP A N 1
ATOM 1369 C CA . ASP A 1 179 ? 10.719 -6.898 -9.182 1.00 98.12 179 ASP A CA 1
ATOM 1370 C C . ASP A 1 179 ? 10.894 -8.152 -8.335 1.00 98.12 179 ASP A C 1
ATOM 1372 O O . ASP A 1 179 ? 10.720 -9.300 -8.772 1.00 98.12 179 ASP A O 1
ATOM 1376 N N . VAL A 1 180 ? 11.266 -7.915 -7.084 1.00 96.56 180 VAL A N 1
ATOM 1377 C CA . VAL A 1 180 ? 11.315 -8.926 -6.039 1.00 96.56 180 VAL A CA 1
ATOM 1378 C C . VAL A 1 180 ? 10.111 -8.703 -5.144 1.00 96.56 180 VAL A C 1
ATOM 1380 O O . VAL A 1 180 ? 10.008 -7.669 -4.490 1.00 96.56 180 VAL A O 1
ATOM 1383 N N . ILE A 1 181 ? 9.218 -9.686 -5.104 1.00 95.81 181 ILE A N 1
ATOM 1384 C CA . ILE A 1 181 ? 8.012 -9.668 -4.286 1.00 95.81 181 ILE A CA 1
ATOM 1385 C C . ILE A 1 181 ? 8.087 -10.785 -3.250 1.00 95.81 181 ILE A C 1
ATOM 1387 O O . ILE A 1 181 ? 8.281 -11.958 -3.580 1.00 95.81 181 ILE A O 1
ATOM 1391 N N . VAL A 1 182 ? 7.883 -10.417 -1.994 1.00 93.44 182 VAL A N 1
ATOM 1392 C CA . VAL A 1 182 ? 7.624 -11.338 -0.893 1.00 93.44 182 VAL A CA 1
ATOM 1393 C C . VAL A 1 182 ? 6.226 -11.018 -0.368 1.00 93.44 182 VAL A C 1
ATOM 1395 O O . VAL A 1 182 ? 5.984 -9.888 0.041 1.00 93.44 182 VAL A O 1
ATOM 1398 N N . GLY A 1 183 ? 5.307 -11.982 -0.459 1.00 89.88 183 GLY A N 1
ATOM 1399 C CA . GLY A 1 183 ? 3.928 -11.857 0.023 1.00 89.88 183 GLY A CA 1
ATOM 1400 C C . GLY A 1 183 ? 3.909 -11.514 1.505 1.00 89.88 183 GLY A C 1
ATOM 1401 O O . GLY A 1 183 ? 3.512 -10.421 1.862 1.00 89.88 183 GLY A O 1
ATOM 1402 N N . ASP A 1 184 ? 4.496 -12.377 2.329 1.00 85.50 184 ASP A N 1
ATOM 1403 C CA . ASP A 1 184 ? 4.644 -12.116 3.757 1.00 85.50 184 ASP A CA 1
ATOM 1404 C C . ASP A 1 184 ? 5.978 -11.386 4.100 1.00 85.50 184 ASP A C 1
ATOM 1406 O O . ASP A 1 184 ? 6.580 -10.647 3.316 1.00 85.50 184 ASP A O 1
ATOM 1410 N N . SER A 1 185 ? 6.492 -11.656 5.308 1.00 76.94 185 SER A N 1
ATOM 1411 C CA . SER A 1 185 ? 7.842 -11.319 5.762 1.00 76.94 185 SER A CA 1
ATOM 1412 C C . SER A 1 185 ? 8.931 -12.198 5.122 1.00 76.94 185 SER A C 1
ATOM 1414 O O . SER A 1 185 ? 8.682 -13.280 4.588 1.00 76.94 185 SER A O 1
ATOM 1416 N N . ASP A 1 186 ? 10.194 -11.811 5.313 1.00 70.50 186 ASP A N 1
ATOM 1417 C CA . ASP A 1 186 ? 11.386 -12.603 4.970 1.00 70.50 186 ASP A CA 1
ATOM 1418 C C . ASP A 1 186 ? 11.455 -13.982 5.659 1.00 70.50 186 ASP A C 1
ATOM 1420 O O . ASP A 1 186 ? 12.190 -14.873 5.224 1.00 70.50 186 ASP A O 1
ATOM 1424 N N . THR A 1 187 ? 10.676 -14.172 6.725 1.00 72.81 187 THR A N 1
ATOM 1425 C CA . THR A 1 187 ? 10.559 -15.434 7.468 1.00 72.81 187 THR A CA 1
ATOM 1426 C C . THR A 1 187 ? 9.309 -16.251 7.116 1.00 72.81 187 THR A C 1
ATOM 1428 O O . THR A 1 187 ? 9.143 -17.353 7.648 1.00 72.81 187 THR A O 1
ATOM 1431 N N . GLY A 1 188 ? 8.479 -15.754 6.191 1.00 68.31 188 GLY A N 1
ATOM 1432 C CA . GLY A 1 188 ? 7.158 -16.286 5.844 1.00 68.31 188 GLY A CA 1
ATOM 1433 C C . GLY A 1 188 ? 6.055 -15.831 6.806 1.00 68.31 188 GLY A C 1
ATOM 1434 O O . GLY A 1 188 ? 6.338 -15.276 7.871 1.00 68.31 188 GLY A O 1
ATOM 1435 N N . GLY A 1 189 ? 4.803 -16.075 6.435 1.00 73.88 189 GLY A N 1
ATOM 1436 C CA . GLY A 1 189 ? 3.611 -15.770 7.223 1.00 73.88 189 GLY A CA 1
ATOM 1437 C C . GLY A 1 189 ? 2.492 -16.781 6.969 1.00 73.88 189 GLY A C 1
ATOM 1438 O O . GLY A 1 189 ? 2.706 -17.847 6.383 1.00 73.88 189 GLY A O 1
ATOM 1439 N N . THR A 1 190 ? 1.319 -16.524 7.553 1.00 79.31 190 THR A N 1
ATOM 1440 C CA . THR A 1 190 ? 0.127 -17.379 7.354 1.00 79.31 190 THR A CA 1
ATOM 1441 C C . THR A 1 190 ? -0.929 -16.725 6.468 1.00 79.31 190 THR A C 1
ATOM 1443 O O . THR A 1 190 ? -2.011 -17.296 6.287 1.00 79.31 190 THR A O 1
ATOM 1446 N N . GLY A 1 191 ? -0.594 -15.552 5.929 1.00 81.88 191 GLY A N 1
ATOM 1447 C CA . GLY A 1 191 ? -1.370 -14.809 4.961 1.00 81.88 191 GLY A CA 1
ATOM 1448 C C . GLY A 1 191 ? -1.649 -15.602 3.695 1.00 81.88 191 GLY A C 1
ATOM 1449 O O . GLY A 1 191 ? -0.958 -16.558 3.341 1.00 81.88 191 GLY A O 1
ATOM 1450 N N . THR A 1 192 ? -2.736 -15.251 3.020 1.00 89.19 192 THR A N 1
ATOM 1451 C CA . THR A 1 192 ? -2.986 -15.676 1.644 1.00 89.19 192 THR A CA 1
ATOM 1452 C C . THR A 1 192 ? -2.768 -14.484 0.733 1.00 89.19 192 THR A C 1
ATOM 1454 O O . THR A 1 192 ? -3.696 -13.712 0.477 1.00 89.19 192 THR A O 1
ATOM 1457 N N . ASP A 1 193 ? -1.548 -14.373 0.222 1.00 91.81 193 ASP A N 1
ATOM 1458 C CA . ASP A 1 193 ? -1.136 -13.225 -0.576 1.00 91.81 193 ASP A CA 1
ATOM 1459 C C . ASP A 1 193 ? -1.389 -13.434 -2.062 1.00 91.81 193 ASP A C 1
ATOM 1461 O O . ASP A 1 193 ? -1.310 -14.535 -2.605 1.00 91.81 193 ASP A O 1
ATOM 1465 N N . THR A 1 194 ? -1.691 -12.345 -2.754 1.00 94.38 194 THR A N 1
ATOM 1466 C CA . THR A 1 194 ? -1.844 -12.313 -4.205 1.00 94.38 194 THR A CA 1
ATOM 1467 C C . THR A 1 194 ? -0.801 -11.387 -4.795 1.00 94.38 194 THR A C 1
ATOM 1469 O O . THR A 1 194 ? -0.879 -10.171 -4.626 1.00 94.38 194 THR A O 1
ATOM 1472 N N . CYS A 1 195 ? 0.122 -11.954 -5.566 1.00 95.31 195 CYS A N 1
ATOM 1473 C CA . CYS A 1 195 ? 1.213 -11.204 -6.175 1.00 95.31 195 CYS A CA 1
ATOM 1474 C C . CYS A 1 195 ? 1.156 -11.301 -7.695 1.00 95.31 195 CYS A C 1
ATOM 1476 O O . CYS A 1 195 ? 0.945 -12.378 -8.260 1.00 95.31 195 CYS A O 1
ATOM 1478 N N . VAL A 1 196 ? 1.340 -10.171 -8.366 1.00 96.19 196 VAL A N 1
ATOM 1479 C CA . VAL A 1 196 ? 1.371 -10.077 -9.827 1.00 96.19 196 VAL A CA 1
ATOM 1480 C C . VAL A 1 196 ? 2.553 -9.231 -10.278 1.00 96.19 196 VAL A C 1
ATOM 1482 O O . VAL A 1 196 ? 3.055 -8.404 -9.523 1.00 96.19 196 VAL A O 1
ATOM 1485 N N . ASN A 1 197 ? 2.984 -9.461 -11.521 1.00 95.38 197 ASN A N 1
ATOM 1486 C CA . ASN A 1 197 ? 4.085 -8.730 -12.153 1.00 95.38 197 ASN A CA 1
ATOM 1487 C C . ASN A 1 197 ? 5.373 -8.711 -11.308 1.00 95.38 197 ASN A C 1
ATOM 1489 O O . ASN A 1 197 ? 6.020 -7.685 -11.194 1.00 95.38 197 ASN A O 1
ATOM 1493 N N . GLY A 1 198 ? 5.712 -9.847 -10.692 1.00 91.19 198 GLY A N 1
ATOM 1494 C CA . GLY A 1 198 ? 7.003 -10.045 -10.040 1.00 91.19 198 GLY A CA 1
ATOM 1495 C C . GLY A 1 198 ? 7.839 -11.083 -10.779 1.00 91.19 198 GLY A C 1
ATOM 1496 O O . GLY A 1 198 ? 7.349 -12.161 -11.130 1.00 91.19 198 GLY A O 1
ATOM 1497 N N . GLU A 1 199 ? 9.112 -10.781 -10.995 1.00 95.62 199 GLU A N 1
ATOM 1498 C CA . GLU A 1 199 ? 10.095 -11.684 -11.593 1.00 95.62 199 GLU A CA 1
ATOM 1499 C C . GLU A 1 199 ? 10.576 -12.725 -10.581 1.00 95.62 199 GLU A C 1
ATOM 1501 O O . GLU A 1 199 ? 10.796 -13.888 -10.936 1.00 95.62 199 GLU A O 1
ATOM 1506 N N . LEU A 1 200 ? 10.727 -12.320 -9.318 1.00 92.12 200 LEU A N 1
ATOM 1507 C CA . LEU A 1 200 ? 10.994 -13.206 -8.191 1.00 92.12 200 LEU A CA 1
ATOM 1508 C C . LEU A 1 200 ? 9.881 -13.049 -7.159 1.00 92.12 200 LEU A C 1
ATOM 1510 O O . LEU A 1 200 ? 9.840 -12.053 -6.452 1.00 92.12 200 LEU A O 1
ATOM 1514 N N . VAL A 1 201 ? 9.012 -14.054 -7.055 1.00 92.00 201 VAL A N 1
ATOM 1515 C CA . VAL A 1 201 ? 7.874 -14.050 -6.127 1.00 92.00 201 VAL A CA 1
ATOM 1516 C C . VAL A 1 201 ? 8.039 -15.160 -5.091 1.00 92.00 201 VAL A C 1
ATOM 1518 O O . VAL A 1 201 ? 8.241 -16.324 -5.448 1.00 92.00 201 VAL A O 1
ATOM 1521 N N . LEU A 1 202 ? 7.949 -14.806 -3.811 1.00 90.06 202 LEU A N 1
ATOM 1522 C CA . LEU A 1 202 ? 7.965 -15.712 -2.661 1.00 90.06 202 LEU A CA 1
ATOM 1523 C C . LEU A 1 202 ? 6.741 -15.437 -1.781 1.00 90.06 202 LEU A C 1
ATOM 1525 O O . LEU A 1 202 ? 6.299 -14.303 -1.700 1.00 90.06 202 LEU A O 1
ATOM 1529 N N . GLY A 1 203 ? 6.193 -16.452 -1.110 1.00 84.12 203 GLY A N 1
ATOM 1530 C CA . GLY A 1 203 ? 5.091 -16.257 -0.150 1.00 84.12 203 GLY A CA 1
ATOM 1531 C C . GLY A 1 203 ? 3.697 -16.047 -0.755 1.00 84.12 203 GLY A C 1
ATOM 1532 O O . GLY A 1 203 ? 2.735 -16.033 -0.013 1.00 84.12 203 GLY A O 1
ATOM 1533 N N . CYS A 1 204 ? 3.550 -15.983 -2.082 1.00 85.12 204 CYS A N 1
ATOM 1534 C CA . CYS A 1 204 ? 2.244 -15.774 -2.721 1.00 85.12 204 CYS A CA 1
ATOM 1535 C C . CYS A 1 204 ? 1.718 -17.085 -3.353 1.00 85.12 204 CYS A C 1
ATOM 1537 O O . CYS A 1 204 ? 2.328 -17.551 -4.325 1.00 85.12 204 CYS A O 1
ATOM 1539 N N . PRO A 1 205 ? 0.676 -17.734 -2.789 1.00 67.12 205 PRO A N 1
ATOM 1540 C CA . PRO A 1 205 ? 0.110 -18.992 -3.298 1.00 67.12 205 PRO A CA 1
ATOM 1541 C C . PRO A 1 205 ? -0.696 -18.891 -4.606 1.00 67.12 205 PRO A C 1
ATOM 1543 O O . PRO A 1 205 ? -1.193 -17.800 -4.963 1.00 67.12 205 PRO A O 1
#

Nearest PDB structures (foldseek):
  3u1r-assembly1_A  TM=5.866E-01  e=9.819E-01  Flavobacterium sp. YS-80-122
  1h71-assembly1_P  TM=5.308E-01  e=7.118E-01  Pseudomonas sp. 'TAC II 18'
  6sus-assembly1_A  TM=4.751E-01  e=2.577E+00  Bordetella pertussis Tohama I

Sequence (205 aa):
MKVRFFSLIVLISMGALFAFATAMAQDNGGLPEDYNWCSDPNYWGDGRCNNTEDEDLRTCLWEMGWYLPRVEAGLFTMEQVIAASSCVQCVNQTIVLAGSPYDGWYDIFINGDHLDANHFKTDTICGFTIYGNDHSNTIIGSSGNDTIFGYGSNDNLYGDTYGNGGNGNDRIDGGTGSDVIVGDSDTGGTGTDTCVNGELVLGCP

pLDDT: mean 71.97, std 22.92, range [29.78, 98.44]

Mean predicted aligned error: 15.28 Å

Radius of gyration: 26.05 Å; Cα contacts (8 Å, |Δi|>4): 454; chains: 1; bounding box: 49×84×62 Å